Protein AF-A0A2E1WYU4-F1 (afdb_monomer_lite)

Sequence (184 aa):
FLSTNSFLSIVAFLFWRLHIIFDICDGEVARFNQKFSINGAYWDYMIHAVLYPLYFINICISQYFLYGDVIFLFLGIFGGLMLSLQQAVKNNYFRAMLFNDQSIKTYNEKTKVEGRSNIKHKVFLYVTEVIGFEGFILIFVVLNFFKNKDLMILLLSIYIFLFFIFVVAKFVLLSVKGYYPRKN

pLDDT: mean 87.66, std 10.56, range [38.94, 98.19]

Structure (mmCIF, N/CA/C/O backbone):
data_AF-A0A2E1WYU4-F1
#
_entry.id   AF-A0A2E1WYU4-F1
#
loop_
_atom_site.group_PDB
_atom_site.id
_atom_site.type_symbol
_atom_site.label_atom_id
_atom_site.label_alt_id
_atom_site.label_comp_id
_atom_site.label_asym_id
_atom_site.label_entity_id
_atom_site.label_seq_id
_atom_site.pdbx_PDB_ins_code
_atom_site.Cartn_x
_atom_site.Cartn_y
_atom_site.Cartn_z
_atom_site.occupancy
_atom_site.B_iso_or_equiv
_atom_site.auth_seq_id
_atom_site.auth_comp_id
_atom_site.auth_asym_id
_atom_site.auth_atom_id
_atom_site.pdbx_PDB_model_num
ATOM 1 N N . PHE A 1 1 ? 1.033 2.409 13.535 1.00 72.69 1 PHE A N 1
ATOM 2 C CA . PHE A 1 1 ? -0.440 2.284 13.511 1.00 72.69 1 PHE A CA 1
ATOM 3 C C . PHE A 1 1 ? -1.002 1.237 14.471 1.00 72.69 1 PHE A C 1
ATOM 5 O O . PHE A 1 1 ? -2.201 1.035 14.461 1.00 72.69 1 PHE A O 1
ATOM 12 N N . LEU A 1 2 ? -0.194 0.602 15.333 1.00 71.31 2 LEU A N 1
ATOM 13 C CA . LEU A 1 2 ? -0.698 -0.444 16.235 1.00 71.31 2 LEU A CA 1
ATOM 14 C C . LEU A 1 2 ? -1.523 0.103 17.419 1.00 71.31 2 LEU A C 1
ATOM 16 O O . LEU A 1 2 ? -2.284 -0.630 18.038 1.00 71.31 2 LEU A O 1
ATOM 20 N N . SER A 1 3 ? -1.381 1.396 17.727 1.00 77.62 3 SER A N 1
ATOM 21 C CA . SER A 1 3 ? -2.086 2.045 18.833 1.00 77.62 3 SER A CA 1
ATOM 22 C C . SER A 1 3 ? -3.572 2.245 18.536 1.00 77.62 3 SER A C 1
ATOM 24 O O . SER A 1 3 ? -3.932 2.754 17.479 1.00 77.62 3 SER A O 1
ATOM 26 N N . THR A 1 4 ? -4.416 1.922 19.514 1.00 79.94 4 THR A N 1
ATOM 27 C CA . THR A 1 4 ? -5.871 2.137 19.487 1.00 79.94 4 THR A CA 1
ATOM 28 C C . THR A 1 4 ? -6.277 3.587 19.779 1.00 79.94 4 THR A C 1
ATOM 30 O O . THR A 1 4 ? -7.445 3.952 19.650 1.00 79.94 4 THR A O 1
ATOM 33 N N . ASN A 1 5 ? -5.328 4.446 20.170 1.00 87.19 5 ASN A N 1
ATOM 34 C CA . ASN A 1 5 ? -5.587 5.857 20.440 1.00 87.19 5 ASN A CA 1
ATOM 35 C C . ASN A 1 5 ? -5.614 6.674 19.132 1.00 87.19 5 ASN A C 1
ATOM 37 O O . ASN A 1 5 ? -4.635 6.708 18.377 1.00 87.19 5 ASN A O 1
ATOM 41 N N . SER A 1 6 ? -6.718 7.386 18.892 1.00 87.75 6 SER A N 1
ATOM 42 C CA . SER A 1 6 ? -6.928 8.202 17.689 1.00 87.75 6 SER A CA 1
ATOM 43 C C . SER A 1 6 ? -5.878 9.317 17.529 1.00 87.75 6 SER A C 1
ATOM 45 O O . SER A 1 6 ? -5.405 9.551 16.420 1.00 87.75 6 SER A O 1
ATOM 47 N N . PHE A 1 7 ? -5.404 9.939 18.615 1.00 90.12 7 PHE A N 1
ATOM 48 C CA . PHE A 1 7 ? -4.340 10.955 18.545 1.00 90.12 7 PHE A CA 1
ATOM 49 C C . PHE A 1 7 ? -2.986 10.354 18.157 1.00 90.12 7 PHE A C 1
ATOM 51 O O . PHE A 1 7 ? -2.261 10.915 17.336 1.00 90.12 7 PHE A O 1
ATOM 58 N N . LEU A 1 8 ? -2.666 9.167 18.678 1.00 91.25 8 LEU A N 1
ATOM 59 C CA . LEU A 1 8 ? -1.457 8.444 18.275 1.00 91.25 8 LEU A CA 1
ATOM 60 C C . LEU A 1 8 ? -1.528 7.972 16.816 1.00 91.25 8 LEU A C 1
ATOM 62 O O . LEU A 1 8 ? -0.489 7.780 16.189 1.00 91.25 8 LEU A O 1
ATOM 66 N N . SER A 1 9 ? -2.730 7.840 16.249 1.00 88.44 9 SER A N 1
ATOM 67 C CA . SER A 1 9 ? -2.907 7.556 14.820 1.00 88.44 9 SER A CA 1
ATOM 68 C C . SER A 1 9 ? -2.501 8.741 13.940 1.00 88.44 9 SER A C 1
ATOM 70 O O . SER A 1 9 ? -1.897 8.519 12.892 1.00 88.44 9 SER A O 1
ATOM 72 N N . ILE A 1 10 ? -2.734 9.985 14.383 1.00 91.81 10 ILE A N 1
ATOM 73 C CA . ILE A 1 10 ? -2.217 11.186 13.701 1.00 91.81 10 ILE A CA 1
ATOM 74 C C . ILE A 1 10 ? -0.689 11.189 13.734 1.00 91.81 10 ILE A C 1
ATOM 76 O O . ILE A 1 10 ? -0.050 11.361 12.701 1.00 91.81 10 ILE A O 1
ATOM 80 N N . VAL A 1 11 ? -0.089 10.958 14.904 1.00 93.31 11 VAL A N 1
ATOM 81 C CA . VAL A 1 11 ? 1.376 10.918 15.037 1.00 93.31 11 VAL A CA 1
ATOM 82 C C . VAL A 1 11 ? 1.973 9.818 14.151 1.00 93.31 11 VAL A C 1
ATOM 84 O O . VAL A 1 11 ? 2.945 10.056 13.437 1.00 93.31 11 VAL A O 1
ATOM 87 N N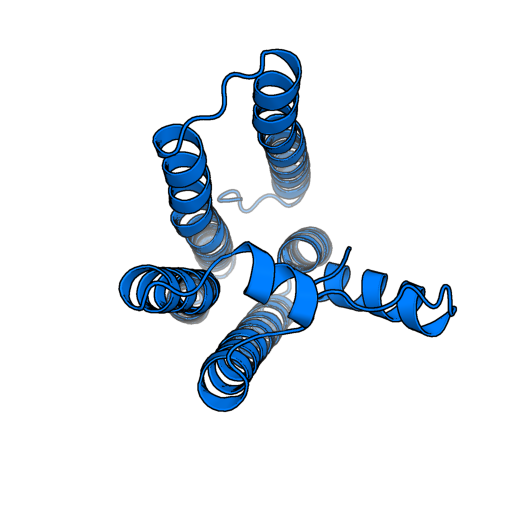 . ALA A 1 12 ? 1.354 8.633 14.123 1.00 92.31 12 ALA A N 1
ATOM 88 C CA . ALA A 1 12 ? 1.762 7.546 13.237 1.00 92.31 12 ALA A CA 1
ATOM 89 C C . ALA A 1 12 ? 1.664 7.931 11.751 1.00 92.31 12 ALA A C 1
ATOM 91 O O . ALA A 1 12 ? 2.554 7.583 10.978 1.00 92.31 12 ALA A O 1
ATOM 92 N N . PHE A 1 13 ? 0.622 8.667 11.358 1.00 92.94 13 PHE A N 1
ATOM 93 C CA . PHE A 1 13 ? 0.476 9.186 10.000 1.00 92.94 13 PHE A CA 1
ATOM 94 C C . PHE A 1 13 ? 1.559 10.200 9.637 1.00 92.94 13 PHE A C 1
ATOM 96 O O . PHE A 1 13 ? 2.137 10.103 8.558 1.00 92.94 13 PHE A O 1
ATOM 103 N N . LEU A 1 14 ? 1.888 11.128 10.538 1.00 93.62 14 LEU A N 1
ATOM 104 C CA . LEU A 1 14 ? 2.958 12.101 10.315 1.00 93.62 14 LEU A CA 1
ATOM 105 C C . LEU A 1 14 ? 4.317 11.415 10.140 1.00 93.62 14 LEU A C 1
ATOM 107 O O . LEU A 1 14 ? 5.041 11.737 9.201 1.00 93.62 14 LEU A O 1
ATOM 111 N N . PHE A 1 15 ? 4.638 10.423 10.976 1.00 94.12 15 PHE A N 1
ATOM 112 C CA . PHE A 1 15 ? 5.861 9.633 10.803 1.00 94.12 15 PHE A CA 1
ATOM 113 C C . PHE A 1 15 ? 5.859 8.821 9.512 1.00 94.12 15 PHE A C 1
ATOM 115 O O . PHE A 1 15 ? 6.887 8.730 8.847 1.00 94.12 15 PHE A O 1
ATOM 122 N N . TRP A 1 16 ? 4.713 8.263 9.128 1.00 92.25 16 TRP A N 1
ATOM 123 C CA . TRP A 1 16 ? 4.581 7.565 7.855 1.00 92.25 16 TRP A CA 1
ATOM 124 C C . TRP A 1 16 ? 4.811 8.505 6.660 1.00 92.25 16 TRP A C 1
ATOM 126 O O . TRP A 1 16 ? 5.542 8.153 5.739 1.00 92.25 16 TRP A O 1
ATOM 136 N N . ARG A 1 17 ? 4.281 9.736 6.700 1.00 93.06 17 ARG A N 1
ATOM 137 C CA . ARG A 1 17 ? 4.566 10.766 5.685 1.00 93.06 17 ARG A CA 1
ATOM 138 C C . ARG A 1 17 ? 6.036 11.167 5.665 1.00 93.06 17 ARG A C 1
ATOM 140 O O . ARG A 1 17 ? 6.604 11.309 4.588 1.00 93.06 17 ARG A O 1
ATOM 147 N N . LEU A 1 18 ? 6.651 11.328 6.834 1.00 93.81 18 LEU A N 1
ATOM 148 C CA . LEU A 1 18 ? 8.068 11.659 6.940 1.00 93.81 18 LEU A CA 1
ATOM 149 C C . LEU A 1 18 ? 8.953 10.547 6.359 1.00 93.81 18 LEU A C 1
ATOM 151 O O . LEU A 1 18 ? 9.913 10.842 5.655 1.00 93.81 18 LEU A O 1
ATOM 155 N N . HIS A 1 19 ? 8.596 9.282 6.593 1.00 91.62 19 HIS A N 1
ATOM 156 C CA . HIS A 1 19 ? 9.275 8.142 5.984 1.00 91.62 19 HIS A CA 1
ATOM 157 C C . HIS A 1 19 ? 9.277 8.235 4.452 1.00 91.62 19 HIS A C 1
ATOM 159 O O . HIS A 1 19 ? 10.342 8.084 3.868 1.00 91.62 19 HIS A O 1
ATOM 165 N N . ILE A 1 20 ? 8.142 8.548 3.815 1.00 90.00 20 ILE A N 1
ATOM 166 C CA . ILE A 1 20 ? 8.065 8.698 2.347 1.00 90.00 20 ILE A CA 1
ATOM 167 C C . ILE A 1 20 ? 8.969 9.828 1.849 1.00 90.00 20 ILE A C 1
ATOM 169 O O . ILE A 1 20 ? 9.592 9.712 0.800 1.00 90.00 20 ILE A O 1
ATOM 173 N N . ILE A 1 21 ? 9.053 10.934 2.592 1.00 91.19 21 ILE A N 1
ATOM 174 C CA . ILE A 1 21 ? 9.938 12.044 2.219 1.00 91.19 21 ILE A CA 1
ATOM 175 C C . ILE A 1 21 ? 11.397 11.574 2.225 1.00 91.19 21 ILE A C 1
ATOM 177 O O . ILE A 1 21 ? 12.117 11.835 1.266 1.00 91.19 21 ILE A O 1
ATOM 181 N N . PHE A 1 22 ? 11.823 10.859 3.269 1.00 91.62 22 PHE A N 1
ATOM 182 C CA . PHE A 1 22 ? 13.187 10.332 3.346 1.00 91.62 22 PHE A CA 1
ATOM 183 C C . PHE A 1 22 ? 13.482 9.255 2.306 1.00 91.62 22 PHE A C 1
ATOM 185 O O . PHE A 1 22 ? 14.595 9.214 1.791 1.00 91.62 22 PHE A O 1
ATOM 192 N N . ASP A 1 23 ? 12.491 8.433 1.985 1.00 88.62 23 ASP A N 1
ATOM 193 C CA . ASP A 1 23 ? 12.561 7.420 0.939 1.00 88.62 23 ASP A CA 1
ATOM 194 C C . ASP A 1 23 ? 12.853 8.065 -0.424 1.00 88.62 23 ASP A C 1
ATOM 196 O O . ASP A 1 23 ? 13.833 7.738 -1.070 1.00 88.62 23 ASP A O 1
ATOM 200 N N . ILE A 1 24 ? 12.144 9.135 -0.793 1.00 88.19 24 ILE A N 1
ATOM 201 C CA . ILE A 1 24 ? 12.413 9.861 -2.048 1.00 88.19 24 ILE A CA 1
ATOM 202 C C . ILE A 1 24 ? 13.815 10.504 -2.069 1.00 88.19 24 ILE A C 1
ATOM 204 O O . ILE A 1 24 ? 14.423 10.651 -3.138 1.00 88.19 24 ILE A O 1
ATOM 208 N N . CYS A 1 25 ? 14.340 10.913 -0.910 1.00 88.75 25 CYS A N 1
ATOM 209 C CA . CYS A 1 25 ? 15.649 11.556 -0.826 1.00 88.75 25 CYS A CA 1
ATOM 210 C C . CYS A 1 25 ? 16.805 10.625 -1.217 1.00 88.75 25 CYS A C 1
ATOM 212 O O . CYS A 1 25 ? 17.808 11.126 -1.733 1.00 88.75 25 CYS A O 1
ATOM 214 N N . ASP A 1 26 ? 16.702 9.308 -1.013 1.00 84.81 26 ASP A N 1
ATOM 215 C CA . ASP A 1 26 ? 17.801 8.387 -1.326 1.00 84.81 26 ASP A CA 1
ATOM 216 C C . ASP A 1 26 ? 18.118 8.357 -2.837 1.00 84.81 26 ASP A C 1
ATOM 218 O O . ASP A 1 26 ? 19.285 8.414 -3.246 1.00 84.81 26 ASP A O 1
ATOM 222 N N . GLY A 1 27 ? 17.080 8.418 -3.671 1.00 84.44 27 GLY A N 1
ATOM 223 C CA . GLY A 1 27 ? 17.164 8.428 -5.119 1.00 84.44 27 GLY A CA 1
ATOM 224 C C . GLY A 1 27 ? 17.716 9.744 -5.653 1.00 84.44 27 GLY A C 1
ATOM 225 O O . GLY A 1 27 ? 18.481 9.734 -6.622 1.00 84.44 27 GLY A O 1
ATOM 226 N N . GLU A 1 28 ? 17.386 10.873 -5.019 1.00 86.31 28 GLU A N 1
ATOM 227 C CA . GLU A 1 28 ? 17.974 12.175 -5.361 1.00 86.31 28 GLU A CA 1
ATOM 228 C C . GLU A 1 28 ? 19.453 12.246 -4.986 1.00 86.31 28 GLU A C 1
ATOM 230 O O . GLU A 1 28 ? 20.279 12.684 -5.789 1.00 86.31 28 GLU A O 1
ATOM 235 N N . VAL A 1 29 ? 19.823 11.747 -3.805 1.00 88.25 29 VAL A N 1
ATOM 236 C CA . VAL A 1 29 ? 21.227 11.685 -3.376 1.00 88.25 29 VAL A CA 1
ATOM 237 C C . VAL A 1 29 ? 22.033 10.762 -4.297 1.00 88.25 29 VAL A C 1
ATOM 239 O O . VAL A 1 29 ? 23.169 11.092 -4.657 1.00 88.25 29 VAL A O 1
ATOM 242 N N . ALA A 1 30 ? 21.461 9.640 -4.742 1.00 87.06 30 ALA A N 1
ATOM 243 C CA . ALA A 1 30 ? 22.091 8.750 -5.716 1.00 87.06 30 ALA A CA 1
ATOM 244 C C . ALA A 1 30 ? 22.274 9.420 -7.091 1.00 87.06 30 ALA A C 1
ATOM 246 O O . ALA A 1 30 ? 23.349 9.293 -7.686 1.00 87.06 30 ALA A O 1
ATOM 247 N N . ARG A 1 31 ? 21.268 10.174 -7.570 1.00 86.12 31 ARG A N 1
ATOM 248 C CA . ARG A 1 31 ? 21.338 10.963 -8.815 1.00 86.12 31 ARG A CA 1
ATOM 249 C C . ARG A 1 31 ? 22.406 12.043 -8.748 1.00 86.12 31 ARG A C 1
ATOM 251 O O . ARG A 1 31 ? 23.222 12.152 -9.663 1.00 86.12 31 ARG A O 1
ATOM 258 N N . PHE A 1 32 ? 22.418 12.809 -7.662 1.00 90.56 32 PHE A N 1
ATOM 259 C CA . PHE A 1 32 ? 23.380 13.884 -7.449 1.00 90.56 32 PHE A CA 1
ATOM 260 C C . PHE A 1 32 ? 24.818 13.355 -7.457 1.00 90.56 32 PHE A C 1
ATOM 262 O O . PHE A 1 32 ? 25.685 13.914 -8.122 1.00 90.56 32 PHE A O 1
ATOM 269 N N . ASN A 1 33 ? 25.054 12.222 -6.791 1.00 90.81 33 ASN A N 1
ATOM 270 C CA . ASN A 1 33 ? 26.374 11.600 -6.722 1.00 90.81 33 ASN A CA 1
ATOM 271 C C . ASN A 1 33 ? 26.717 10.705 -7.926 1.00 90.81 33 ASN A C 1
ATOM 273 O O . ASN A 1 33 ? 27.804 10.130 -7.940 1.00 90.81 33 ASN A O 1
ATOM 277 N N . GLN A 1 34 ? 25.813 10.536 -8.902 1.00 86.38 34 GLN A N 1
ATOM 278 C CA . GLN A 1 34 ? 25.958 9.598 -10.031 1.00 86.38 34 GLN A CA 1
ATOM 279 C C . GLN A 1 34 ? 26.261 8.147 -9.594 1.00 86.38 34 GLN A C 1
ATOM 281 O O . GLN A 1 34 ? 26.884 7.373 -10.321 1.00 86.38 34 GLN A O 1
ATOM 286 N N . LYS A 1 35 ? 25.816 7.754 -8.395 1.00 84.81 35 LYS A N 1
ATOM 287 C CA . LYS A 1 35 ? 26.056 6.428 -7.800 1.00 84.81 35 LYS A CA 1
ATOM 288 C C . LYS A 1 35 ? 24.820 5.546 -7.938 1.00 84.81 35 LYS A C 1
ATOM 290 O O . LYS A 1 35 ? 24.187 5.173 -6.953 1.00 84.81 35 LYS A O 1
ATOM 295 N N . PHE A 1 36 ? 24.468 5.206 -9.173 1.00 81.75 36 PHE A N 1
ATOM 296 C CA . PHE A 1 36 ? 23.379 4.268 -9.435 1.00 81.75 36 PHE A CA 1
ATOM 297 C C . PHE A 1 36 ? 23.859 2.833 -9.232 1.00 81.75 36 PHE A C 1
ATOM 299 O O . PHE A 1 36 ? 24.878 2.428 -9.788 1.00 81.75 36 PHE A O 1
ATOM 306 N N . SER A 1 37 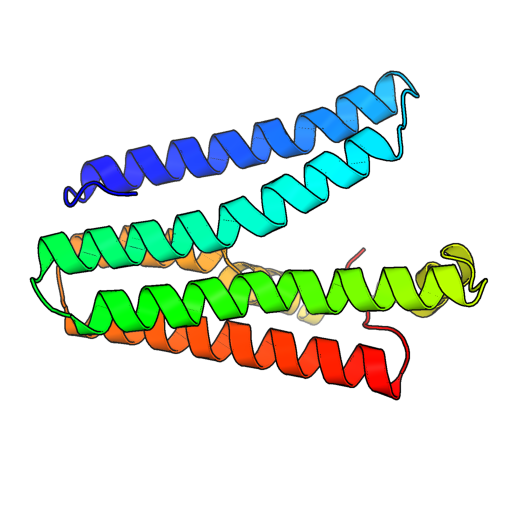? 23.115 2.045 -8.458 1.00 84.62 37 SER A N 1
ATOM 307 C CA . SER A 1 37 ? 23.401 0.621 -8.289 1.00 84.62 37 SER A CA 1
ATOM 308 C C . SER A 1 37 ? 22.140 -0.214 -8.482 1.00 84.62 37 SER A C 1
ATOM 310 O O . SER A 1 37 ? 21.064 0.136 -7.997 1.00 84.62 37 SER A O 1
ATOM 312 N N . ILE A 1 38 ? 22.287 -1.343 -9.181 1.00 82.19 38 ILE A N 1
ATOM 313 C CA . ILE A 1 38 ? 21.210 -2.331 -9.351 1.00 82.19 38 ILE A CA 1
ATOM 314 C C . ILE A 1 38 ? 20.767 -2.851 -7.980 1.00 82.19 38 ILE A C 1
ATOM 316 O O . ILE A 1 38 ? 19.574 -2.973 -7.724 1.00 82.19 38 ILE A O 1
ATOM 320 N N . ASN A 1 39 ? 21.728 -3.085 -7.079 1.00 87.31 39 ASN A N 1
ATOM 321 C CA . ASN A 1 39 ? 21.448 -3.537 -5.720 1.00 87.31 39 ASN A CA 1
ATOM 322 C C . ASN A 1 39 ? 20.627 -2.506 -4.939 1.00 87.31 39 ASN A C 1
ATOM 324 O O . ASN A 1 39 ? 19.656 -2.892 -4.303 1.00 87.31 39 ASN A O 1
ATOM 328 N N . GLY A 1 40 ? 20.961 -1.214 -5.019 1.00 85.25 40 GLY A N 1
ATOM 329 C CA . GLY A 1 40 ? 20.184 -0.158 -4.364 1.00 85.25 40 GLY A CA 1
ATOM 330 C C . GLY 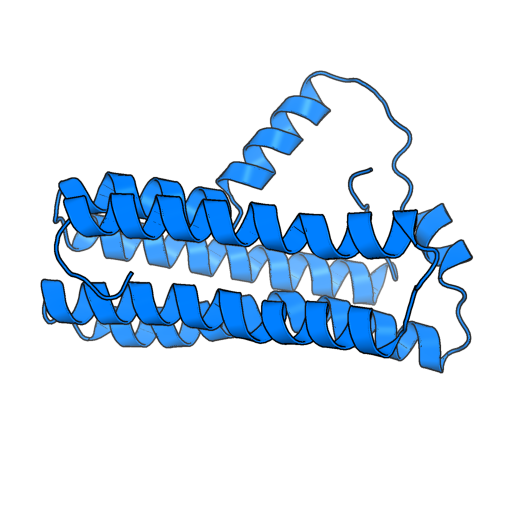A 1 40 ? 18.731 -0.139 -4.837 1.00 85.25 40 GLY A C 1
ATOM 331 O O . GLY A 1 40 ? 17.822 -0.216 -4.020 1.00 85.25 40 GLY A O 1
ATOM 332 N N . ALA A 1 41 ? 18.511 -0.166 -6.157 1.00 83.88 41 ALA A N 1
ATOM 333 C CA . ALA A 1 41 ? 17.162 -0.227 -6.721 1.00 83.88 41 ALA A CA 1
ATOM 334 C C . ALA A 1 41 ? 16.410 -1.514 -6.329 1.00 83.88 41 ALA A C 1
ATOM 336 O O . ALA A 1 41 ? 15.201 -1.494 -6.120 1.00 83.88 41 ALA A O 1
ATOM 337 N N . TYR A 1 42 ? 17.105 -2.649 -6.224 1.00 87.38 42 TYR A N 1
ATOM 338 C CA . TYR A 1 42 ? 16.503 -3.898 -5.757 1.00 87.38 42 TYR A CA 1
ATOM 339 C C . TYR A 1 42 ? 16.051 -3.810 -4.292 1.00 87.38 42 TYR A C 1
ATOM 341 O O . TYR A 1 42 ? 14.934 -4.224 -3.978 1.00 87.38 42 TYR A O 1
ATOM 349 N N . TRP A 1 43 ? 16.896 -3.261 -3.414 1.00 89.06 43 TRP A N 1
ATOM 350 C CA . TRP A 1 43 ? 16.575 -3.077 -1.998 1.00 89.06 43 TRP A CA 1
ATOM 351 C C . TRP A 1 43 ? 15.367 -2.162 -1.802 1.00 89.06 43 TRP A C 1
ATOM 353 O O . TRP A 1 43 ? 14.469 -2.531 -1.048 1.00 89.06 43 TRP A O 1
ATOM 363 N N . ASP A 1 44 ? 15.299 -1.058 -2.542 1.00 87.06 44 ASP A N 1
ATOM 364 C CA . ASP A 1 44 ? 14.151 -0.146 -2.578 1.00 87.06 44 ASP A CA 1
ATOM 365 C C . ASP A 1 44 ? 12.837 -0.891 -2.904 1.00 87.06 44 ASP A C 1
ATOM 367 O O . ASP A 1 44 ? 11.899 -0.964 -2.100 1.00 87.06 44 ASP A O 1
ATOM 371 N N . TYR A 1 45 ? 12.807 -1.613 -4.033 1.00 86.56 45 TYR A N 1
ATOM 372 C CA . TYR A 1 45 ? 11.633 -2.401 -4.418 1.00 86.56 45 TYR A CA 1
ATOM 373 C C . TYR A 1 45 ? 11.258 -3.486 -3.405 1.00 86.56 45 TYR A C 1
ATOM 375 O O . TYR A 1 45 ? 10.065 -3.762 -3.226 1.00 86.56 45 TYR A O 1
ATOM 383 N N . MET A 1 46 ? 12.247 -4.134 -2.788 1.00 89.94 46 MET A N 1
ATOM 384 C CA . MET A 1 46 ? 12.020 -5.192 -1.808 1.00 89.94 46 MET A CA 1
ATOM 385 C C . MET A 1 46 ? 11.427 -4.628 -0.514 1.00 89.94 46 MET A C 1
ATOM 387 O O . MET A 1 46 ? 10.453 -5.184 -0.002 1.00 89.94 46 MET A O 1
ATOM 391 N N . ILE A 1 47 ? 11.968 -3.513 -0.017 1.00 91.19 47 ILE A N 1
ATOM 392 C CA . ILE A 1 47 ? 11.463 -2.837 1.180 1.00 91.19 47 ILE A CA 1
ATOM 393 C C . ILE A 1 47 ? 10.007 -2.433 0.952 1.00 91.19 47 ILE A C 1
ATOM 395 O O . ILE A 1 47 ? 9.150 -2.808 1.751 1.00 91.19 47 ILE A O 1
ATOM 399 N N . HIS A 1 48 ? 9.678 -1.799 -0.175 1.00 90.00 48 HIS A N 1
ATOM 400 C CA . HIS A 1 48 ? 8.294 -1.434 -0.493 1.00 90.00 48 HIS A CA 1
ATOM 401 C C . HIS A 1 48 ? 7.341 -2.628 -0.614 1.00 90.00 48 HIS A C 1
ATOM 403 O O . HIS A 1 48 ? 6.187 -2.545 -0.185 1.00 90.00 48 HIS A O 1
ATOM 409 N N . ALA A 1 49 ? 7.810 -3.749 -1.173 1.00 90.69 49 ALA A N 1
ATOM 410 C CA . ALA A 1 49 ? 7.007 -4.964 -1.308 1.00 90.69 49 ALA A CA 1
ATOM 411 C C . ALA A 1 49 ? 6.613 -5.574 0.048 1.00 90.69 49 ALA A C 1
ATOM 413 O O . ALA A 1 49 ? 5.589 -6.252 0.134 1.00 90.69 49 ALA A O 1
ATOM 414 N N . VAL A 1 50 ? 7.405 -5.329 1.094 1.00 92.69 50 VAL A N 1
ATOM 415 C CA . VAL A 1 50 ? 7.156 -5.806 2.462 1.00 92.69 50 VAL A CA 1
ATOM 416 C C . VAL A 1 50 ? 6.410 -4.756 3.288 1.00 92.69 50 VAL A C 1
ATOM 418 O O . VAL A 1 50 ? 5.469 -5.070 4.017 1.00 92.69 50 VAL A O 1
ATOM 421 N N . LEU A 1 51 ? 6.803 -3.495 3.149 1.00 93.12 51 LEU A N 1
ATOM 422 C CA . LEU A 1 51 ? 6.370 -2.395 3.996 1.00 93.12 51 LEU A CA 1
ATOM 423 C C . LEU A 1 51 ? 4.872 -2.087 3.843 1.00 93.12 51 LEU A C 1
ATOM 425 O O . LEU A 1 51 ? 4.177 -1.992 4.855 1.00 93.12 51 LEU A O 1
ATOM 429 N N . TYR A 1 52 ? 4.333 -2.001 2.619 1.00 92.81 52 TYR A N 1
ATOM 430 C CA . TYR A 1 52 ? 2.902 -1.704 2.433 1.00 92.81 52 TYR A CA 1
ATOM 431 C C . TYR A 1 52 ? 1.965 -2.797 2.980 1.00 92.81 52 TYR A C 1
ATOM 433 O O . TYR A 1 52 ? 1.056 -2.449 3.743 1.00 92.81 52 TYR A O 1
ATOM 441 N N . PRO A 1 53 ? 2.172 -4.100 2.684 1.00 95.44 53 PRO A N 1
ATOM 442 C CA . PRO A 1 53 ? 1.393 -5.165 3.313 1.00 95.44 53 PRO A CA 1
ATOM 443 C C . PRO A 1 53 ? 1.471 -5.133 4.839 1.00 95.44 53 PRO A C 1
ATOM 445 O O . PRO A 1 53 ? 0.441 -5.242 5.504 1.00 95.44 53 PRO A O 1
ATOM 448 N N . LEU A 1 54 ? 2.665 -4.923 5.407 1.00 94.88 54 LEU A N 1
ATOM 449 C CA . LEU A 1 54 ? 2.830 -4.846 6.858 1.00 94.88 54 LEU A CA 1
ATOM 450 C C . LEU A 1 54 ? 2.078 -3.661 7.462 1.00 94.88 54 LEU A C 1
ATOM 452 O O . LEU A 1 54 ? 1.456 -3.820 8.512 1.00 94.88 54 LEU A O 1
ATOM 456 N N . TYR A 1 55 ? 2.086 -2.488 6.827 1.00 94.38 55 TYR A N 1
ATOM 457 C CA . TYR A 1 55 ? 1.286 -1.356 7.297 1.00 94.38 55 TYR A CA 1
ATOM 458 C C . TYR A 1 55 ? -0.208 -1.693 7.323 1.00 94.38 55 TYR A C 1
ATOM 460 O O . TYR A 1 55 ? -0.867 -1.437 8.332 1.00 94.38 55 TYR A O 1
ATOM 468 N N . PHE A 1 56 ? -0.726 -2.315 6.261 1.00 96.06 56 PHE A N 1
ATOM 469 C CA . PHE A 1 56 ? -2.135 -2.700 6.173 1.00 96.06 56 PHE A CA 1
ATOM 470 C C . PHE A 1 56 ? -2.521 -3.752 7.225 1.00 96.06 56 PHE A C 1
ATOM 472 O O . PHE A 1 56 ? -3.519 -3.591 7.931 1.00 96.06 56 PHE A O 1
ATOM 479 N N . ILE A 1 57 ? -1.703 -4.797 7.381 1.00 96.69 57 ILE A N 1
ATOM 480 C CA . ILE A 1 57 ? -1.906 -5.851 8.384 1.00 96.69 57 ILE A CA 1
ATOM 481 C C . ILE A 1 57 ? -1.892 -5.250 9.793 1.00 96.69 57 ILE A C 1
ATOM 483 O O . ILE A 1 57 ? -2.784 -5.534 10.587 1.00 96.69 57 ILE A O 1
ATOM 487 N N . ASN A 1 58 ? -0.935 -4.369 10.100 1.00 95.56 58 ASN A N 1
ATOM 488 C CA . ASN A 1 58 ? -0.851 -3.724 11.412 1.00 95.56 58 ASN A CA 1
ATOM 489 C C . ASN A 1 58 ? -2.056 -2.823 11.714 1.00 95.56 58 ASN A C 1
ATOM 491 O O . ASN A 1 58 ? -2.495 -2.766 12.863 1.00 95.56 58 ASN A O 1
ATOM 495 N N . ILE A 1 59 ? -2.604 -2.133 10.707 1.00 95.94 59 ILE A N 1
ATOM 496 C CA . ILE A 1 59 ? -3.857 -1.379 10.851 1.00 95.94 59 ILE A CA 1
ATOM 497 C C . ILE A 1 59 ? -4.994 -2.329 11.242 1.00 95.94 59 ILE A C 1
ATOM 499 O O . ILE A 1 59 ? -5.698 -2.075 12.216 1.00 95.94 59 ILE A O 1
ATOM 503 N N . CYS A 1 60 ? -5.130 -3.454 10.544 1.00 97.19 60 CYS A N 1
ATOM 504 C CA . CYS A 1 60 ? -6.168 -4.442 10.826 1.00 97.19 60 CYS A CA 1
ATOM 505 C C . CYS A 1 60 ? -6.014 -5.085 12.215 1.00 97.19 60 CYS A C 1
ATOM 507 O O . CYS A 1 60 ? -6.992 -5.200 12.949 1.00 97.19 60 CYS A O 1
ATOM 509 N N . ILE A 1 61 ? -4.786 -5.424 12.623 1.00 96.88 61 ILE A N 1
ATOM 510 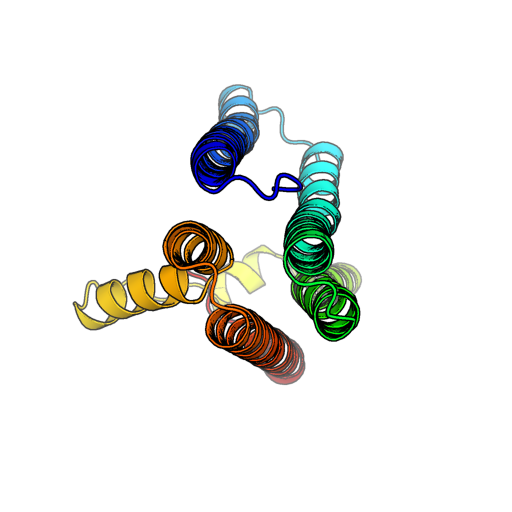C CA . ILE A 1 61 ? -4.483 -5.912 13.979 1.00 96.88 61 ILE A CA 1
ATOM 511 C C . ILE A 1 61 ? -4.875 -4.867 15.034 1.00 96.88 61 ILE A C 1
ATOM 513 O O . ILE A 1 61 ? -5.464 -5.211 16.057 1.00 96.88 61 ILE A O 1
ATOM 517 N N . SER A 1 62 ? -4.604 -3.583 14.786 1.00 95.25 62 SER A N 1
ATOM 518 C CA . SER A 1 62 ? -5.016 -2.509 15.696 1.00 95.25 62 SER A CA 1
ATOM 519 C C . SER A 1 62 ? -6.539 -2.429 15.844 1.00 95.25 62 SER A C 1
ATOM 521 O O . SER A 1 62 ? -7.042 -2.307 16.960 1.00 95.25 62 SER A O 1
ATOM 523 N N . GLN A 1 63 ? -7.285 -2.561 14.741 1.00 96.06 63 GLN A N 1
ATOM 524 C CA . GLN A 1 63 ? -8.751 -2.570 14.783 1.00 96.06 63 GLN A CA 1
ATOM 525 C C . GLN A 1 63 ? -9.308 -3.821 15.476 1.00 96.06 63 GLN A C 1
ATOM 527 O O . GLN A 1 63 ? -10.285 -3.720 16.216 1.00 96.06 63 GLN A O 1
ATOM 532 N N . TYR A 1 64 ? -8.652 -4.977 15.324 1.00 97.00 64 TYR A N 1
ATOM 533 C CA . TYR A 1 64 ? -8.971 -6.172 16.106 1.00 97.00 64 TYR A CA 1
ATOM 534 C C . TYR A 1 64 ? -8.813 -5.919 17.611 1.00 97.00 64 TYR A C 1
ATOM 536 O O . TYR A 1 64 ? -9.728 -6.218 18.370 1.00 97.00 64 TYR A O 1
ATOM 544 N N . PHE A 1 65 ? -7.714 -5.300 18.054 1.00 95.19 65 PHE A N 1
ATOM 545 C CA . PHE A 1 65 ? -7.542 -4.963 19.472 1.00 95.19 65 PHE A CA 1
ATOM 546 C C . PHE A 1 65 ? -8.541 -3.916 19.981 1.00 95.19 65 PHE A C 1
ATOM 548 O O . PHE A 1 65 ? -8.846 -3.904 21.170 1.00 95.19 65 PHE A O 1
ATOM 555 N N . LEU A 1 66 ? -9.050 -3.043 19.106 1.00 94.50 66 LEU A N 1
ATOM 556 C CA . LEU A 1 66 ? -10.036 -2.029 19.476 1.00 94.50 66 LEU A CA 1
ATOM 557 C C . LEU A 1 66 ? -11.458 -2.600 19.612 1.00 94.50 66 LEU A C 1
ATOM 559 O O . LEU A 1 66 ? -12.159 -2.243 20.554 1.00 94.50 66 LEU A O 1
ATOM 563 N N . TYR A 1 67 ? -11.890 -3.454 18.680 1.00 96.00 67 TYR A N 1
ATOM 564 C CA . TYR A 1 67 ? -13.280 -3.935 18.609 1.00 96.00 67 TYR A CA 1
ATOM 565 C C . TYR A 1 67 ? -13.472 -5.403 19.011 1.00 96.00 67 TYR A C 1
ATOM 567 O O . TYR A 1 67 ? -14.609 -5.828 19.198 1.00 96.00 67 TYR A O 1
ATOM 575 N N . GLY A 1 68 ? -12.398 -6.191 19.104 1.00 96.38 68 GLY A N 1
ATOM 576 C CA . GLY A 1 68 ? -12.438 -7.625 19.415 1.00 96.38 68 GLY A CA 1
ATOM 577 C C . GLY A 1 68 ? -12.984 -8.519 18.294 1.00 96.38 68 GLY A C 1
ATOM 578 O O . GLY A 1 68 ? -13.246 -9.695 18.528 1.00 96.38 68 GLY A O 1
ATOM 579 N N . ASP A 1 69 ? -13.182 -7.984 17.086 1.00 97.19 69 ASP A N 1
ATOM 580 C CA . ASP A 1 69 ? -13.837 -8.693 15.982 1.00 97.19 69 ASP A CA 1
ATOM 581 C C . ASP A 1 69 ? -12.816 -9.368 15.050 1.00 97.19 69 ASP A C 1
ATOM 583 O O . ASP A 1 69 ? -11.985 -8.707 14.419 1.00 97.19 69 ASP A O 1
ATOM 587 N N . VAL A 1 70 ? -12.882 -10.697 14.939 1.00 97.88 70 VAL A N 1
ATOM 588 C CA . VAL A 1 70 ? -11.935 -11.514 14.157 1.00 97.88 70 VAL A CA 1
ATOM 589 C C . VAL A 1 70 ? -11.970 -11.171 12.664 1.00 97.88 70 VAL A C 1
ATOM 591 O O . VAL A 1 70 ? -10.983 -11.400 11.961 1.00 97.88 70 VAL A O 1
ATOM 594 N N . ILE A 1 71 ? -13.053 -10.559 12.168 1.00 98.06 71 ILE A N 1
ATOM 595 C CA . ILE A 1 71 ? -13.156 -10.148 10.763 1.00 98.06 71 ILE A CA 1
ATOM 596 C C . ILE A 1 71 ? -11.990 -9.248 10.333 1.00 98.06 71 ILE A C 1
ATOM 598 O O . ILE A 1 71 ? -11.497 -9.376 9.213 1.00 98.06 71 ILE A O 1
ATOM 602 N N . PHE A 1 72 ? -11.475 -8.407 11.238 1.00 98.06 72 PHE A N 1
ATOM 603 C CA . PHE A 1 72 ? -10.326 -7.552 10.955 1.00 98.06 72 PHE A CA 1
ATOM 604 C C . PHE A 1 72 ? -9.066 -8.362 10.640 1.00 98.06 72 PHE A C 1
ATOM 606 O O . PHE A 1 72 ? -8.310 -7.979 9.752 1.00 98.06 72 PHE A O 1
ATOM 613 N N . LEU A 1 73 ? -8.848 -9.508 11.289 1.00 98.00 73 LEU A N 1
ATOM 614 C CA . LEU A 1 73 ? -7.687 -10.357 11.010 1.00 98.00 73 LEU A CA 1
ATOM 615 C C . LEU A 1 73 ? -7.769 -10.970 9.609 1.00 98.00 73 LEU A C 1
ATOM 617 O O . LEU A 1 73 ? -6.782 -10.947 8.873 1.00 98.00 73 LEU A O 1
ATOM 621 N N . PHE A 1 74 ? -8.955 -11.437 9.203 1.00 98.19 74 PHE A N 1
ATOM 622 C CA . PHE A 1 74 ? -9.176 -11.924 7.840 1.00 98.19 74 PHE A CA 1
ATOM 623 C C . PHE A 1 74 ? -8.951 -10.814 6.809 1.00 98.19 74 PHE A C 1
ATOM 625 O O . PHE A 1 74 ? -8.195 -11.013 5.857 1.00 98.19 74 PHE A O 1
ATOM 632 N N . LEU A 1 75 ? -9.527 -9.626 7.025 1.00 98.06 75 LEU A N 1
ATOM 633 C CA . LEU A 1 75 ? -9.309 -8.463 6.157 1.00 98.06 75 LEU A CA 1
ATOM 634 C C . LEU A 1 75 ? -7.821 -8.096 6.067 1.00 98.06 75 LEU A C 1
ATOM 636 O O . LEU A 1 75 ? -7.334 -7.802 4.978 1.00 98.06 75 LEU A O 1
ATOM 640 N N . GLY A 1 76 ? -7.080 -8.180 7.174 1.00 97.44 76 GLY A N 1
ATOM 641 C CA . GLY A 1 76 ? -5.637 -7.953 7.204 1.00 97.44 76 GLY A CA 1
ATOM 642 C C . GLY A 1 76 ? -4.863 -8.927 6.319 1.00 97.44 76 GLY A C 1
ATOM 643 O O . GLY A 1 76 ? -4.038 -8.491 5.517 1.00 97.44 76 GLY A O 1
ATOM 644 N N . ILE A 1 77 ? -5.164 -10.226 6.409 1.00 97.38 77 ILE A N 1
ATOM 645 C CA . ILE A 1 77 ? -4.532 -11.264 5.578 1.00 97.38 77 ILE A CA 1
ATOM 646 C C . ILE A 1 77 ? -4.831 -11.018 4.095 1.00 97.38 77 ILE A C 1
ATOM 648 O O . ILE A 1 77 ? -3.907 -10.951 3.281 1.00 97.38 77 ILE A O 1
ATOM 652 N N . PHE A 1 78 ? -6.108 -10.843 3.742 1.00 97.31 78 PHE A N 1
ATOM 653 C CA . PHE A 1 78 ? -6.511 -10.635 2.350 1.00 97.31 78 PHE A CA 1
ATOM 654 C C . PHE A 1 78 ? -5.948 -9.331 1.778 1.00 97.31 78 PHE A C 1
ATOM 656 O O . PHE A 1 78 ? -5.406 -9.331 0.674 1.00 97.31 78 PHE A O 1
ATOM 663 N N . GLY A 1 79 ? -6.017 -8.230 2.526 1.00 96.62 79 GLY A N 1
ATOM 664 C CA . GLY A 1 79 ? -5.491 -6.940 2.085 1.00 96.62 79 GLY A CA 1
ATOM 665 C C . GLY A 1 79 ? -3.971 -6.916 1.969 1.00 96.62 79 GLY A C 1
ATOM 666 O O . GLY A 1 79 ? -3.446 -6.406 0.978 1.00 96.62 79 GLY A O 1
ATOM 667 N N . GLY A 1 80 ? -3.260 -7.540 2.913 1.00 96.50 80 GLY A N 1
ATOM 668 C CA . GLY A 1 80 ? -1.814 -7.732 2.816 1.00 96.50 80 GLY A CA 1
ATOM 669 C C . GLY A 1 80 ? -1.433 -8.508 1.553 1.00 96.50 80 GLY A C 1
ATOM 670 O O . GLY A 1 80 ? -0.575 -8.063 0.790 1.00 96.50 80 GLY A O 1
ATOM 671 N N . LEU A 1 81 ? -2.140 -9.606 1.271 1.00 96.56 81 LEU A N 1
ATOM 672 C CA . LEU A 1 81 ? -1.924 -10.417 0.073 1.00 96.56 81 LEU A CA 1
ATOM 673 C C . LEU A 1 81 ? -2.214 -9.639 -1.223 1.00 96.56 81 LEU A C 1
ATOM 675 O O . LEU A 1 81 ? -1.423 -9.719 -2.164 1.00 96.56 81 LEU A O 1
ATOM 679 N N . MET A 1 82 ? -3.287 -8.841 -1.277 1.00 96.12 82 MET A N 1
ATOM 680 C CA . MET A 1 82 ? -3.587 -7.983 -2.436 1.00 96.12 82 MET A CA 1
ATOM 681 C C . MET A 1 82 ? -2.473 -6.964 -2.705 1.00 96.12 82 MET A C 1
ATOM 683 O O . MET A 1 82 ? -2.048 -6.804 -3.852 1.00 96.12 82 MET A O 1
ATOM 687 N N . LEU A 1 83 ? -1.957 -6.308 -1.662 1.00 94.62 83 LEU A N 1
ATOM 688 C CA . LEU A 1 83 ? -0.862 -5.340 -1.789 1.00 94.62 83 LEU A CA 1
ATOM 689 C C . LEU A 1 83 ? 0.440 -6.006 -2.252 1.00 94.62 83 LEU A C 1
ATOM 691 O O . LEU A 1 83 ? 1.126 -5.469 -3.127 1.00 94.62 83 LEU A O 1
ATOM 695 N N . SER A 1 84 ? 0.754 -7.201 -1.742 1.00 93.94 84 SER A N 1
ATOM 696 C CA . SER A 1 84 ? 1.896 -7.986 -2.222 1.00 93.94 84 SER A CA 1
ATOM 697 C C . SER A 1 84 ? 1.740 -8.368 -3.696 1.00 93.94 84 SER A C 1
ATOM 699 O O . SER A 1 84 ? 2.674 -8.191 -4.483 1.00 93.94 84 SER A O 1
ATOM 701 N N . LEU A 1 85 ? 0.555 -8.834 -4.108 1.00 94.00 85 LEU A N 1
ATOM 702 C CA . LEU A 1 85 ? 0.276 -9.182 -5.504 1.00 94.00 85 LEU A CA 1
ATOM 703 C C . LEU A 1 85 ? 0.370 -7.972 -6.433 1.00 94.00 85 LEU A C 1
ATOM 705 O O . LEU A 1 85 ? 0.890 -8.093 -7.543 1.00 94.00 85 LEU A O 1
ATOM 709 N N . GLN A 1 86 ? -0.068 -6.795 -5.985 1.00 90.81 86 GLN A N 1
ATOM 710 C CA . GLN A 1 86 ? 0.010 -5.568 -6.775 1.00 90.81 86 GLN A CA 1
ATOM 711 C C . GLN A 1 86 ? 1.450 -5.242 -7.188 1.00 90.81 86 GLN A C 1
ATOM 713 O O . GLN A 1 86 ? 1.679 -4.788 -8.316 1.00 90.81 86 GLN A O 1
ATOM 718 N N . GLN A 1 87 ? 2.412 -5.478 -6.295 1.00 87.88 87 GLN A N 1
ATOM 719 C CA . GLN A 1 87 ? 3.828 -5.288 -6.587 1.00 87.88 87 GLN A CA 1
ATOM 720 C C . GLN A 1 87 ? 4.408 -6.473 -7.376 1.00 87.88 87 GLN A C 1
ATOM 722 O O . GLN A 1 87 ? 5.162 -6.270 -8.332 1.00 87.88 87 GLN A O 1
ATOM 727 N N . ALA A 1 88 ? 4.005 -7.704 -7.045 1.00 90.00 88 ALA A N 1
ATOM 728 C CA . ALA A 1 88 ? 4.472 -8.917 -7.713 1.00 90.00 88 ALA A CA 1
ATOM 729 C C . ALA A 1 88 ? 4.110 -8.952 -9.205 1.00 90.00 88 ALA A C 1
ATOM 731 O O . ALA A 1 88 ? 4.966 -9.270 -10.025 1.00 90.00 88 ALA A O 1
ATOM 732 N N . VAL A 1 89 ? 2.883 -8.571 -9.583 1.00 90.88 89 VAL A N 1
ATOM 733 C CA . VAL A 1 89 ? 2.436 -8.549 -10.990 1.00 90.88 89 VAL A CA 1
ATOM 734 C C . VAL A 1 89 ? 3.351 -7.672 -11.847 1.00 90.88 89 VAL A C 1
ATOM 736 O O . VAL A 1 89 ? 3.775 -8.079 -12.927 1.00 90.88 89 VAL A O 1
ATOM 739 N N . LYS A 1 90 ? 3.709 -6.488 -11.341 1.00 86.06 90 LYS A N 1
ATOM 740 C CA . LYS A 1 90 ? 4.627 -5.573 -12.022 1.00 86.06 90 LYS A CA 1
ATOM 741 C C . LYS A 1 90 ? 6.031 -6.180 -12.112 1.00 86.06 90 LYS A C 1
ATOM 743 O O . LYS A 1 90 ? 6.597 -6.257 -13.201 1.00 86.06 90 LYS A O 1
ATOM 748 N N . ASN A 1 91 ? 6.584 -6.620 -10.984 1.00 86.44 91 ASN A N 1
ATOM 749 C CA . ASN A 1 91 ? 7.964 -7.102 -10.909 1.00 86.44 91 ASN A CA 1
ATOM 750 C C . ASN A 1 91 ? 8.185 -8.378 -11.735 1.00 86.44 91 ASN A C 1
ATOM 752 O O . ASN A 1 91 ? 9.184 -8.482 -12.445 1.00 86.44 91 ASN A O 1
ATOM 756 N N . ASN A 1 92 ? 7.236 -9.315 -11.702 1.00 87.94 92 ASN A N 1
ATOM 757 C CA . ASN A 1 92 ? 7.306 -10.558 -12.467 1.00 87.94 92 ASN A CA 1
ATOM 758 C C . ASN A 1 92 ? 7.242 -10.299 -13.973 1.00 87.94 92 ASN A C 1
ATOM 760 O O . ASN A 1 92 ? 7.980 -10.933 -14.726 1.00 87.94 92 ASN A O 1
ATOM 764 N N . TYR A 1 93 ? 6.425 -9.335 -14.409 1.00 87.00 93 TYR A N 1
ATOM 765 C CA . TYR A 1 93 ? 6.396 -8.939 -15.812 1.00 87.00 93 TYR A CA 1
ATOM 766 C C . TYR A 1 93 ? 7.729 -8.334 -16.260 1.00 87.00 93 TYR A C 1
ATOM 768 O O . TYR A 1 93 ? 8.289 -8.766 -17.263 1.00 87.00 93 TYR A O 1
ATOM 776 N N . PHE A 1 94 ? 8.284 -7.380 -15.502 1.00 83.50 94 PHE A N 1
ATOM 777 C CA . PHE A 1 94 ? 9.584 -6.788 -15.840 1.00 83.50 94 PHE A CA 1
ATOM 778 C C . PHE A 1 94 ? 10.706 -7.823 -15.860 1.00 83.50 94 PHE A C 1
ATOM 780 O O . PHE A 1 94 ? 11.570 -7.767 -16.732 1.00 83.50 94 PHE A O 1
ATOM 787 N N . ARG A 1 95 ? 10.669 -8.795 -14.944 1.00 84.38 95 ARG A N 1
ATOM 788 C CA . ARG A 1 95 ? 11.592 -9.927 -14.956 1.00 84.38 95 ARG A CA 1
ATOM 789 C C . ARG A 1 95 ? 11.450 -10.715 -16.261 1.00 84.38 95 ARG A C 1
ATOM 791 O O . ARG A 1 95 ? 12.433 -10.847 -16.977 1.00 84.38 95 ARG A O 1
ATOM 798 N N . ALA A 1 96 ? 10.247 -11.166 -16.611 1.00 85.44 96 ALA A N 1
ATOM 799 C CA . ALA A 1 96 ? 10.003 -11.914 -17.848 1.00 85.44 96 ALA A CA 1
ATOM 800 C C . ALA A 1 96 ? 10.395 -11.129 -19.116 1.00 85.44 96 ALA A C 1
ATOM 802 O O . ALA A 1 96 ? 10.958 -11.697 -20.046 1.00 85.44 96 ALA A O 1
ATOM 803 N N . MET A 1 97 ? 10.142 -9.820 -19.139 1.00 85.25 97 MET A N 1
ATOM 804 C CA . MET A 1 97 ? 10.530 -8.925 -20.229 1.00 85.25 97 MET A CA 1
ATOM 805 C C . MET A 1 97 ? 12.056 -8.880 -20.410 1.00 85.25 97 MET A C 1
ATOM 807 O O . MET A 1 97 ? 12.542 -9.025 -21.528 1.00 85.25 97 MET A O 1
ATOM 811 N N . LEU A 1 98 ? 12.808 -8.735 -19.313 1.00 82.56 98 LEU A N 1
ATOM 812 C CA . LEU A 1 98 ? 14.274 -8.705 -19.337 1.00 82.56 98 LEU A CA 1
ATOM 813 C C . LEU A 1 98 ? 14.893 -10.058 -19.706 1.00 82.56 98 LEU A C 1
ATOM 815 O O . LEU A 1 98 ? 15.887 -10.080 -20.419 1.00 82.56 98 LEU A O 1
ATOM 819 N N . PHE A 1 99 ? 14.300 -11.173 -19.265 1.00 85.06 99 PHE A N 1
ATOM 820 C CA . PHE A 1 99 ? 14.742 -12.521 -19.655 1.00 85.06 99 PHE A CA 1
ATOM 821 C C . PHE A 1 99 ? 14.526 -12.827 -21.146 1.00 85.06 99 PHE A C 1
ATOM 823 O O . PHE A 1 99 ? 15.169 -13.729 -21.667 1.00 85.06 99 PHE A O 1
ATOM 830 N N . ASN A 1 100 ? 13.642 -12.086 -21.820 1.00 84.75 100 ASN A N 1
ATOM 831 C CA . ASN A 1 100 ? 13.375 -12.205 -23.255 1.00 84.75 100 ASN A CA 1
ATOM 832 C C . ASN A 1 100 ? 14.091 -11.117 -24.083 1.00 84.75 100 ASN A C 1
ATOM 834 O O . ASN A 1 100 ? 13.619 -10.766 -25.165 1.00 84.75 100 ASN A O 1
ATOM 838 N N . ASP A 1 101 ? 15.169 -10.526 -23.552 1.00 81.75 101 ASP A N 1
ATOM 839 C CA . ASP A 1 101 ? 15.997 -9.493 -24.198 1.00 81.75 101 ASP A CA 1
ATOM 840 C C . ASP A 1 101 ? 15.229 -8.246 -24.685 1.00 81.75 101 ASP A C 1
ATOM 842 O O . ASP A 1 101 ? 15.702 -7.472 -25.523 1.00 81.75 101 ASP A O 1
ATOM 846 N N . GLN A 1 102 ? 14.034 -7.993 -24.141 1.00 77.75 102 GLN A N 1
ATOM 847 C CA . GLN A 1 102 ? 13.270 -6.801 -24.488 1.00 77.75 102 GLN A CA 1
ATOM 848 C C . GLN A 1 102 ? 13.824 -5.580 -23.752 1.00 77.75 102 GLN A C 1
ATOM 850 O O . GLN A 1 102 ? 13.917 -5.537 -22.522 1.00 77.75 102 GLN A O 1
ATOM 855 N N . SER A 1 103 ? 14.165 -4.540 -24.517 1.00 74.81 103 SER A N 1
ATOM 856 C CA . SER A 1 103 ? 14.772 -3.340 -23.947 1.00 74.81 103 SER A CA 1
ATOM 857 C C . SER A 1 103 ? 13.763 -2.508 -23.141 1.00 74.81 103 SER A C 1
ATOM 859 O O . SER A 1 103 ? 12.657 -2.197 -23.596 1.00 74.81 103 SER A O 1
ATOM 861 N N . ILE A 1 104 ? 14.186 -2.051 -21.957 1.00 75.00 104 ILE A N 1
ATOM 862 C CA . ILE A 1 104 ? 13.423 -1.105 -21.121 1.00 75.00 104 ILE A CA 1
ATOM 863 C C . ILE A 1 104 ? 13.125 0.197 -21.891 1.00 75.00 104 ILE A C 1
ATOM 865 O O . ILE A 1 104 ? 12.090 0.825 -21.667 1.00 75.00 104 ILE A O 1
ATOM 869 N N . LYS A 1 105 ? 14.001 0.598 -22.826 1.00 70.56 105 LYS A N 1
ATOM 870 C CA . LYS A 1 105 ? 13.808 1.794 -23.663 1.00 70.56 105 LYS A CA 1
ATOM 871 C C . LYS A 1 105 ? 12.551 1.670 -24.528 1.00 70.56 105 LYS A C 1
ATOM 873 O O . LYS A 1 105 ? 11.710 2.563 -24.499 1.00 70.56 105 LYS A O 1
ATOM 878 N N . THR A 1 106 ? 12.372 0.524 -25.186 1.00 70.44 106 THR A N 1
ATOM 879 C CA . THR A 1 106 ? 11.193 0.230 -26.014 1.00 70.44 106 THR A CA 1
ATOM 880 C C . THR A 1 106 ? 9.906 0.187 -25.185 1.00 70.44 106 THR A C 1
ATOM 882 O O . THR A 1 106 ? 8.864 0.663 -25.634 1.00 70.44 106 THR A O 1
ATOM 885 N N . TYR A 1 107 ? 9.962 -0.342 -23.957 1.00 72.31 107 TYR A N 1
ATOM 886 C CA . TYR A 1 107 ? 8.824 -0.301 -23.031 1.00 72.31 107 TYR A CA 1
ATOM 887 C C . TYR A 1 107 ? 8.455 1.143 -22.658 1.00 72.31 107 TYR A C 1
ATOM 889 O O . TYR A 1 107 ? 7.294 1.541 -22.767 1.00 72.31 107 TYR A O 1
ATOM 897 N N . ASN A 1 108 ? 9.446 1.953 -22.272 1.00 72.62 108 ASN A N 1
ATOM 898 C CA . ASN A 1 108 ? 9.230 3.340 -21.861 1.00 72.62 108 ASN A CA 1
ATOM 899 C C . ASN A 1 108 ? 8.637 4.196 -22.991 1.00 72.62 108 ASN A C 1
ATOM 901 O O . ASN A 1 108 ? 7.735 4.992 -22.732 1.00 72.62 108 ASN A O 1
ATOM 905 N N . GLU A 1 109 ? 9.077 3.997 -24.235 1.00 72.88 109 GLU A N 1
ATOM 906 C CA . GLU A 1 109 ? 8.510 4.667 -25.413 1.00 72.88 109 GLU A CA 1
ATOM 907 C C . GLU A 1 109 ? 7.038 4.301 -25.638 1.00 72.88 109 GLU A C 1
ATOM 909 O O . GLU A 1 109 ? 6.216 5.193 -25.829 1.00 72.88 109 GLU A O 1
ATOM 914 N N . LYS A 1 110 ? 6.671 3.018 -25.520 1.00 68.12 110 LYS A N 1
ATOM 915 C CA . LYS A 1 110 ? 5.275 2.558 -25.669 1.00 68.12 110 LYS A CA 1
ATOM 916 C C . LYS A 1 110 ? 4.352 3.021 -24.538 1.00 68.12 110 LYS A C 1
ATOM 918 O O . LYS A 1 110 ? 3.148 3.152 -24.741 1.00 68.12 110 LYS A O 1
ATOM 923 N N . THR A 1 111 ? 4.898 3.251 -23.343 1.00 67.00 111 THR A N 1
ATOM 924 C CA . THR A 1 111 ? 4.122 3.715 -22.177 1.00 67.00 111 THR A CA 1
ATOM 925 C C . THR A 1 111 ? 3.987 5.227 -22.052 1.00 67.00 111 THR A C 1
ATOM 927 O O . THR A 1 111 ? 3.192 5.673 -21.220 1.00 67.00 111 THR A O 1
ATOM 930 N N . LYS A 1 112 ? 4.735 6.011 -22.842 1.00 67.62 112 LYS A N 1
ATOM 931 C CA . LYS A 1 112 ? 4.660 7.475 -22.815 1.00 67.62 112 LYS A CA 1
ATOM 932 C C . LYS A 1 112 ? 3.262 7.921 -23.233 1.00 67.62 112 LYS A C 1
ATOM 934 O O . LYS A 1 112 ? 2.871 7.801 -24.389 1.00 67.62 112 LYS A O 1
ATOM 939 N N . VAL A 1 113 ? 2.515 8.466 -22.280 1.00 63.81 113 VAL A N 1
ATOM 940 C CA . VAL A 1 113 ? 1.272 9.179 -22.570 1.00 63.81 113 VAL A CA 1
ATOM 941 C C . VAL A 1 113 ? 1.657 10.585 -23.028 1.00 63.81 113 VAL A C 1
ATOM 943 O O . VAL A 1 113 ? 2.285 11.327 -22.271 1.00 63.81 113 VAL A O 1
ATOM 946 N N . GLU A 1 114 ? 1.315 10.954 -24.265 1.00 57.06 114 GLU A N 1
ATOM 947 C CA . GLU A 1 114 ? 1.486 12.329 -24.744 1.00 57.06 114 GLU A CA 1
ATOM 948 C C . GLU A 1 114 ? 0.706 13.287 -23.836 1.00 57.06 114 GLU A C 1
ATOM 950 O O . GLU A 1 114 ? -0.505 13.151 -23.634 1.00 57.06 114 GLU A O 1
ATOM 955 N N . GLY A 1 115 ? 1.429 14.238 -23.243 1.00 54.09 115 GLY A N 1
ATOM 956 C CA . GLY A 1 115 ? 0.919 15.161 -22.238 1.00 54.09 115 GLY A CA 1
ATOM 957 C C . GLY A 1 115 ? -0.101 16.134 -22.815 1.00 54.09 115 GLY A C 1
ATOM 958 O O . GLY A 1 115 ? 0.228 17.270 -23.138 1.00 54.09 115 GLY A O 1
ATOM 959 N N . ARG A 1 116 ? -1.368 15.727 -22.895 1.00 53.09 116 ARG A N 1
ATOM 960 C CA . ARG A 1 116 ? -2.472 16.685 -22.991 1.00 53.09 116 ARG A CA 1
ATOM 961 C C . ARG A 1 116 ? -2.783 17.183 -21.585 1.00 53.09 116 ARG A C 1
ATOM 963 O O . ARG A 1 116 ? -3.370 16.453 -20.786 1.00 53.09 116 ARG A O 1
ATOM 970 N N . SER A 1 117 ? -2.416 18.434 -21.302 1.00 60.66 117 SER A N 1
ATOM 971 C CA . SER A 1 117 ? -2.762 19.184 -20.084 1.00 60.66 117 SER A CA 1
ATOM 972 C C . SER A 1 117 ? -4.265 19.494 -20.025 1.00 60.66 117 SER A C 1
ATOM 974 O O . SER A 1 117 ? -4.711 20.635 -19.993 1.00 60.66 117 SER A O 1
ATOM 976 N N . ASN A 1 118 ? -5.087 18.450 -20.029 1.00 77.12 118 ASN A N 1
ATOM 977 C CA . ASN A 1 118 ? -6.529 18.574 -19.954 1.00 77.12 118 ASN A CA 1
ATOM 978 C C . ASN A 1 118 ? -6.968 18.470 -18.489 1.00 77.12 118 ASN A C 1
ATOM 980 O O . ASN A 1 118 ? -6.416 17.677 -17.724 1.00 77.12 118 ASN A O 1
ATOM 984 N N . ILE A 1 119 ? -7.983 19.231 -18.085 1.00 83.06 119 ILE A N 1
ATOM 985 C CA . ILE A 1 119 ? -8.505 19.217 -16.709 1.00 83.06 119 ILE A CA 1
ATOM 986 C C . ILE A 1 119 ? -8.922 17.805 -16.267 1.00 83.06 119 ILE A C 1
ATOM 988 O O . ILE A 1 119 ? -8.711 17.417 -15.121 1.00 83.06 119 ILE A O 1
ATOM 992 N N . LYS A 1 120 ? -9.385 16.989 -17.224 1.00 80.88 120 LYS A N 1
ATOM 993 C CA . LYS A 1 120 ? -9.681 15.561 -17.042 1.00 80.88 120 LYS A CA 1
ATOM 994 C C . LYS A 1 120 ? -8.475 14.764 -16.538 1.00 80.88 120 LYS A C 1
ATOM 996 O O . LYS A 1 120 ? -8.640 13.884 -15.703 1.00 80.88 120 LYS A O 1
ATOM 1001 N N . HIS A 1 121 ? -7.271 15.083 -17.016 1.00 78.56 121 HIS A N 1
ATOM 1002 C CA . HIS A 1 121 ? -6.048 14.426 -16.571 1.00 78.56 121 HIS A CA 1
ATOM 1003 C C . HIS A 1 121 ? -5.758 14.768 -15.109 1.00 78.56 121 HIS A C 1
ATOM 1005 O O . HIS A 1 121 ? -5.576 13.855 -14.318 1.00 78.56 121 HIS A O 1
ATOM 1011 N N . LYS A 1 122 ? -5.829 16.051 -14.721 1.00 83.19 122 LYS A N 1
ATOM 1012 C CA . LYS A 1 122 ? -5.627 16.478 -13.323 1.00 83.19 122 LYS A CA 1
ATOM 1013 C C . LYS A 1 122 ? -6.625 15.825 -12.365 1.00 83.19 122 LYS A C 1
ATOM 1015 O O . LYS A 1 122 ? -6.214 15.296 -11.340 1.00 83.19 122 LYS A O 1
ATOM 1020 N N . VAL A 1 123 ? -7.913 15.803 -12.720 1.00 85.00 123 VAL A N 1
ATOM 1021 C CA . VAL A 1 123 ? -8.950 15.127 -11.918 1.00 85.00 123 VAL A CA 1
ATOM 1022 C C . VAL A 1 123 ? -8.629 13.642 -11.764 1.00 85.00 123 VAL A C 1
ATOM 1024 O O . VAL A 1 123 ? -8.671 13.117 -10.656 1.00 85.00 123 VAL A O 1
ATOM 1027 N N . PHE A 1 124 ? -8.231 12.979 -12.851 1.00 84.25 124 PHE A N 1
ATOM 1028 C CA . PHE A 1 124 ? -7.787 11.592 -12.794 1.00 84.25 124 PHE A CA 1
ATOM 1029 C C . PHE A 1 124 ? -6.584 11.406 -11.854 1.00 84.25 124 PHE A C 1
ATOM 1031 O O . PHE A 1 124 ? -6.580 10.451 -11.081 1.00 84.25 124 PHE A O 1
ATOM 1038 N N . LEU A 1 125 ? -5.603 12.323 -11.849 1.00 82.12 125 LEU A N 1
ATOM 1039 C CA . LEU A 1 125 ? -4.458 12.246 -10.932 1.00 82.12 125 LEU A CA 1
ATOM 1040 C C . LEU A 1 125 ? -4.912 12.239 -9.465 1.00 82.12 125 LEU A C 1
ATOM 1042 O O . LEU A 1 125 ? -4.528 11.326 -8.735 1.00 82.12 125 LEU A O 1
ATOM 1046 N N . TYR A 1 126 ? -5.761 13.186 -9.065 1.00 85.62 126 TYR A N 1
ATOM 1047 C CA . TYR A 1 126 ? -6.254 13.275 -7.687 1.00 85.62 126 TYR A CA 1
ATOM 1048 C C . TYR A 1 126 ? -7.086 12.058 -7.289 1.00 85.62 126 TYR A C 1
ATOM 1050 O O . TYR A 1 126 ? -6.900 11.499 -6.211 1.00 85.62 126 TYR A O 1
ATOM 1058 N N . VAL A 1 127 ? -7.964 11.592 -8.181 1.00 87.25 127 VAL A N 1
ATOM 1059 C CA . VAL A 1 127 ? -8.766 10.387 -7.937 1.00 87.25 127 VAL A CA 1
ATOM 1060 C C . VAL A 1 127 ? -7.858 9.175 -7.717 1.00 87.25 127 VAL A C 1
ATOM 1062 O O . VAL A 1 127 ? -8.068 8.417 -6.773 1.00 87.25 127 VAL A O 1
ATOM 1065 N N . THR A 1 128 ? -6.803 9.011 -8.521 1.00 84.38 128 THR A N 1
ATOM 1066 C CA . THR A 1 128 ? -5.854 7.901 -8.327 1.00 84.38 128 THR A CA 1
ATOM 1067 C C . THR A 1 128 ? -5.079 7.981 -7.012 1.00 84.38 128 THR A C 1
ATOM 1069 O O . THR A 1 128 ? -4.765 6.937 -6.447 1.00 84.38 128 THR A O 1
ATOM 1072 N N . GLU A 1 129 ? -4.788 9.181 -6.507 1.00 85.69 129 GLU A N 1
ATOM 1073 C CA . GLU A 1 129 ? -4.105 9.364 -5.218 1.00 85.69 129 GLU A CA 1
ATOM 1074 C C . GLU A 1 129 ? -5.015 9.004 -4.039 1.00 85.69 129 GLU A C 1
ATOM 1076 O O . GLU A 1 129 ? -4.594 8.274 -3.141 1.00 85.69 129 GLU A O 1
ATOM 1081 N N . VAL A 1 130 ? -6.284 9.427 -4.082 1.00 89.81 130 VAL A N 1
ATOM 1082 C CA . VAL A 1 130 ? -7.284 9.101 -3.049 1.00 89.81 130 VAL A CA 1
ATOM 1083 C C . VAL A 1 130 ? -7.587 7.599 -3.013 1.00 89.81 130 VAL A C 1
ATOM 1085 O O . VAL A 1 130 ? -7.693 7.006 -1.940 1.00 89.81 130 VAL A O 1
ATOM 1088 N N . ILE A 1 131 ? -7.691 6.958 -4.178 1.00 92.31 131 ILE A N 1
ATOM 1089 C CA . ILE A 1 131 ? -7.916 5.506 -4.285 1.00 92.31 131 ILE A CA 1
ATOM 1090 C C . ILE A 1 131 ? -6.640 4.714 -3.922 1.00 92.31 131 ILE A C 1
ATOM 1092 O O . ILE A 1 131 ? -6.697 3.521 -3.626 1.00 92.31 131 ILE A O 1
ATOM 1096 N N . GLY A 1 132 ? -5.475 5.363 -3.922 1.00 91.75 132 GLY A N 1
ATOM 1097 C CA . GLY A 1 132 ? -4.201 4.756 -3.564 1.00 91.75 132 GLY A CA 1
ATOM 1098 C C . GLY A 1 132 ? -4.043 4.460 -2.069 1.00 91.75 132 GLY A C 1
ATOM 1099 O O . GLY A 1 132 ? -4.877 4.795 -1.229 1.00 91.75 132 GLY A O 1
ATOM 1100 N N . PHE A 1 133 ? -2.907 3.846 -1.731 1.00 92.56 133 PHE A N 1
ATOM 1101 C CA . PHE A 1 133 ? -2.567 3.487 -0.352 1.00 92.56 133 PHE A CA 1
ATOM 1102 C C . PHE A 1 133 ? -2.409 4.713 0.566 1.00 92.56 133 PHE A C 1
ATOM 1104 O O . PHE A 1 133 ? -2.709 4.642 1.754 1.00 92.56 133 PHE A O 1
ATOM 1111 N N . GLU A 1 134 ? -1.987 5.859 0.025 1.00 92.25 134 GLU A N 1
ATOM 1112 C CA . GLU A 1 134 ? -1.887 7.093 0.813 1.00 92.25 134 GLU A CA 1
ATOM 1113 C C . GLU A 1 134 ? -3.263 7.633 1.203 1.00 92.25 134 GLU A C 1
ATOM 1115 O O . GLU A 1 134 ? -3.494 7.963 2.369 1.00 92.25 134 GLU A O 1
ATOM 1120 N N . GLY A 1 135 ? -4.191 7.673 0.239 1.00 93.31 135 GLY A N 1
ATOM 1121 C CA . GLY A 1 135 ? -5.575 8.053 0.489 1.00 93.31 135 GLY A CA 1
ATOM 1122 C C . GLY A 1 135 ? -6.253 7.108 1.477 1.00 93.31 135 GLY A C 1
ATOM 1123 O O . GLY A 1 135 ? -6.926 7.577 2.392 1.00 93.31 135 GLY A O 1
ATOM 1124 N N . PHE A 1 136 ? -5.980 5.801 1.380 1.00 95.56 136 PHE A N 1
ATOM 1125 C CA . PHE A 1 136 ? -6.423 4.816 2.371 1.00 95.56 136 PHE A CA 1
ATOM 1126 C C . PHE A 1 136 ? -6.007 5.199 3.791 1.00 95.56 136 PHE A C 1
ATOM 1128 O O . PHE A 1 136 ? -6.859 5.281 4.675 1.00 95.56 136 PHE A O 1
ATOM 1135 N N . ILE A 1 137 ? -4.715 5.457 4.018 1.00 94.81 137 ILE A N 1
ATOM 1136 C CA . ILE A 1 137 ? -4.214 5.784 5.357 1.00 94.81 137 ILE A CA 1
ATOM 1137 C C . ILE A 1 137 ? -4.828 7.094 5.858 1.00 94.81 137 ILE A C 1
ATOM 1139 O O . ILE A 1 137 ? -5.212 7.175 7.025 1.00 94.81 137 ILE A O 1
ATOM 1143 N N . LEU A 1 138 ? -4.955 8.105 4.996 1.00 94.12 138 LEU A N 1
ATOM 1144 C CA . LEU A 1 138 ? -5.570 9.376 5.372 1.00 94.12 138 LEU A CA 1
ATOM 1145 C C . LEU A 1 138 ? -7.027 9.183 5.822 1.00 94.12 138 LEU A C 1
ATOM 1147 O O . LEU A 1 138 ? -7.400 9.637 6.905 1.00 94.12 138 LEU A O 1
ATOM 1151 N N . ILE A 1 139 ? -7.837 8.479 5.025 1.00 95.25 139 ILE A N 1
ATOM 1152 C CA . ILE A 1 139 ? -9.242 8.210 5.357 1.00 95.25 139 ILE A CA 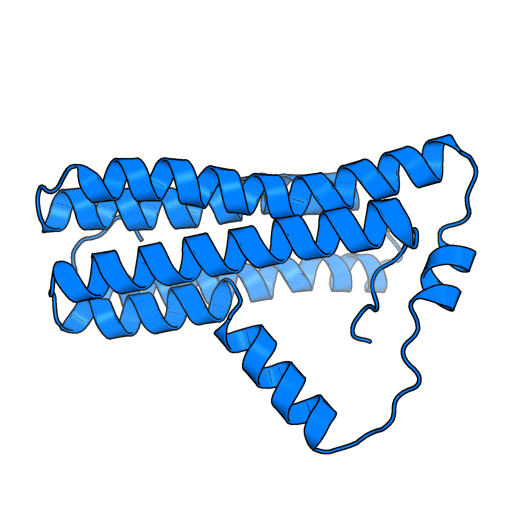1
ATOM 1153 C C . ILE A 1 139 ? -9.337 7.343 6.615 1.00 95.25 139 ILE A C 1
ATOM 1155 O O . ILE A 1 139 ? -10.167 7.622 7.479 1.00 95.25 139 ILE A O 1
ATOM 1159 N N . PHE A 1 140 ? -8.464 6.345 6.771 1.00 95.19 140 PHE A N 1
ATOM 1160 C CA . PHE A 1 140 ? -8.389 5.526 7.979 1.00 95.19 140 PHE A CA 1
ATOM 1161 C C . PHE A 1 140 ? -8.170 6.379 9.234 1.00 95.19 140 PHE A C 1
ATOM 1163 O O . PHE A 1 140 ? -8.911 6.237 10.206 1.00 95.19 140 PHE A O 1
ATOM 1170 N N . VAL A 1 141 ? -7.197 7.296 9.213 1.00 94.25 141 VAL A N 1
ATOM 1171 C CA . VAL A 1 141 ? -6.899 8.175 10.356 1.00 94.25 141 VAL A CA 1
ATOM 1172 C C . VAL A 1 141 ? -8.112 9.026 10.717 1.00 94.25 141 VAL A C 1
ATOM 1174 O O . VAL A 1 141 ? -8.438 9.127 11.898 1.00 94.25 141 VAL A O 1
ATOM 1177 N N . VAL A 1 142 ? -8.803 9.588 9.720 1.00 93.88 142 VAL A N 1
ATOM 1178 C CA . VAL A 1 142 ? -10.029 10.375 9.930 1.00 93.88 142 VAL A CA 1
ATOM 1179 C C . VAL A 1 142 ? -11.138 9.508 10.526 1.00 93.88 142 VAL A C 1
ATOM 1181 O O . VAL A 1 142 ? -11.737 9.883 11.534 1.00 93.88 142 VAL A O 1
ATOM 1184 N N . LEU A 1 143 ? -11.389 8.325 9.959 1.00 94.19 143 LEU A N 1
ATOM 1185 C CA . LEU A 1 143 ? -12.440 7.435 10.451 1.00 94.19 143 LEU A CA 1
ATOM 1186 C C . LEU A 1 143 ? -12.143 6.892 11.857 1.00 94.19 143 LEU A C 1
ATOM 1188 O O . LEU A 1 143 ? -13.074 6.607 12.614 1.00 94.19 143 LEU A O 1
ATOM 1192 N N . ASN A 1 144 ? -10.870 6.807 12.256 1.00 92.31 144 ASN A N 1
ATOM 1193 C CA . ASN A 1 144 ? -10.470 6.290 13.567 1.00 92.31 144 ASN A CA 1
ATOM 1194 C C . ASN A 1 144 ? -10.900 7.198 14.736 1.00 92.31 144 ASN A C 1
ATOM 1196 O O . ASN A 1 144 ? -10.865 6.780 15.895 1.00 92.31 144 ASN A O 1
ATOM 1200 N N . PHE A 1 145 ? -11.347 8.428 14.462 1.00 92.75 145 PHE A N 1
ATOM 1201 C CA . PHE A 1 145 ? -11.961 9.304 15.466 1.00 92.75 145 PHE A CA 1
ATOM 1202 C C . PHE A 1 145 ? -13.391 8.901 15.820 1.00 92.75 145 PHE A C 1
ATOM 1204 O O . PHE A 1 145 ? -13.807 9.074 16.963 1.00 92.75 145 PHE A O 1
ATOM 1211 N N . PHE A 1 146 ? -14.128 8.326 14.870 1.00 93.00 146 PHE A N 1
ATOM 1212 C CA . PHE A 1 146 ? -15.533 7.968 15.067 1.00 93.00 146 PHE A CA 1
ATOM 1213 C C . PHE A 1 146 ? -15.707 6.655 15.832 1.00 93.00 146 PHE A C 1
ATOM 1215 O O . PHE A 1 146 ? -16.802 6.386 16.316 1.00 93.00 146 PHE A O 1
ATOM 1222 N N . LYS A 1 147 ? -14.643 5.842 15.936 1.00 91.00 147 LYS A N 1
ATOM 1223 C CA . LYS A 1 147 ? -14.631 4.547 16.641 1.00 91.00 147 LYS A CA 1
ATOM 1224 C C . LYS A 1 147 ? -15.841 3.667 16.297 1.00 91.00 147 LYS A C 1
ATOM 1226 O O . LYS A 1 147 ? -16.426 3.015 17.159 1.00 91.00 147 LYS A O 1
ATOM 1231 N N . ASN A 1 148 ? -16.231 3.678 15.024 1.00 95.75 148 ASN A N 1
ATOM 1232 C CA . ASN A 1 148 ? -17.348 2.902 14.515 1.00 95.75 148 ASN A CA 1
ATOM 1233 C C . ASN A 1 148 ? -16.826 1.662 13.778 1.00 95.75 148 ASN A C 1
ATOM 1235 O O . ASN A 1 148 ? -16.110 1.774 12.778 1.00 95.75 148 ASN A O 1
ATOM 1239 N N . LYS A 1 149 ? -17.215 0.486 14.278 1.00 96.56 149 LYS A N 1
ATOM 1240 C CA . LYS A 1 149 ? -16.795 -0.813 13.749 1.00 96.56 149 LYS A CA 1
ATOM 1241 C C . LYS A 1 149 ? -17.216 -1.012 12.292 1.00 96.56 149 LYS A C 1
ATOM 1243 O O . LYS A 1 149 ? -16.388 -1.382 11.463 1.00 96.56 149 LYS A O 1
ATOM 1248 N N . ASP A 1 150 ? -18.476 -0.734 11.976 1.00 97.38 150 ASP A N 1
ATOM 1249 C CA . ASP A 1 150 ? -19.053 -1.013 10.658 1.00 97.38 150 ASP A CA 1
ATOM 1250 C C . ASP A 1 150 ? -18.441 -0.110 9.584 1.00 97.38 150 ASP A C 1
ATOM 1252 O O . ASP A 1 150 ? -18.119 -0.576 8.491 1.00 97.38 150 ASP A O 1
ATOM 1256 N N . LEU A 1 151 ? -18.172 1.159 9.919 1.00 96.75 151 LEU A N 1
ATOM 1257 C CA . LEU A 1 151 ? -17.449 2.074 9.029 1.00 96.75 151 LEU A CA 1
ATOM 1258 C C . LEU A 1 151 ? -16.024 1.590 8.734 1.00 96.75 151 LEU A C 1
ATOM 1260 O O . LEU A 1 151 ? -15.560 1.717 7.601 1.00 96.75 151 LEU A O 1
ATOM 1264 N N . MET A 1 152 ? -15.336 1.011 9.722 1.00 96.69 152 MET A N 1
ATOM 1265 C CA . MET A 1 152 ? -13.988 0.470 9.525 1.00 96.69 152 MET A CA 1
ATOM 1266 C C . MET A 1 152 ? -13.983 -0.787 8.663 1.00 96.69 152 MET A C 1
ATOM 1268 O O . MET A 1 152 ? -13.154 -0.905 7.759 1.00 96.69 152 MET A O 1
ATOM 1272 N N . ILE A 1 153 ? -14.923 -1.702 8.900 1.00 97.94 153 ILE A N 1
ATOM 1273 C CA . ILE A 1 153 ? -15.095 -2.896 8.065 1.00 97.94 153 ILE A CA 1
ATOM 1274 C C . ILE A 1 153 ? -15.401 -2.481 6.623 1.00 97.94 153 ILE A C 1
ATOM 1276 O O . ILE A 1 153 ? -14.783 -3.003 5.691 1.00 97.94 153 ILE A O 1
ATOM 1280 N N . LEU A 1 154 ? -16.301 -1.511 6.434 1.00 97.94 154 LEU A N 1
ATOM 1281 C CA . LEU A 1 154 ? -16.654 -0.987 5.119 1.00 97.94 154 LEU A CA 1
ATOM 1282 C C . LEU A 1 154 ? -15.442 -0.364 4.413 1.00 97.94 154 LEU A C 1
ATOM 1284 O O . LEU A 1 154 ? -15.170 -0.714 3.265 1.00 97.94 154 LEU A O 1
ATOM 1288 N N . LEU A 1 155 ? -14.683 0.501 5.098 1.00 97.25 155 LEU A N 1
ATOM 1289 C CA . LEU A 1 155 ? -13.472 1.123 4.555 1.00 97.25 155 LEU A CA 1
ATOM 1290 C C . LEU A 1 155 ? -12.474 0.064 4.069 1.00 97.25 155 LEU A C 1
ATOM 1292 O O . LEU A 1 155 ? -12.033 0.107 2.919 1.00 97.25 155 LEU A O 1
ATOM 1296 N N . LEU A 1 156 ? -12.119 -0.883 4.942 1.00 97.62 156 LEU A N 1
ATOM 1297 C CA . LEU A 1 156 ? -11.140 -1.925 4.634 1.00 97.62 156 LEU A CA 1
ATOM 1298 C C . LEU A 1 156 ? -11.609 -2.791 3.462 1.00 97.62 156 LEU A C 1
ATOM 1300 O O . LEU A 1 156 ? -10.829 -3.056 2.550 1.00 97.62 156 LEU A O 1
ATOM 1304 N N . SER A 1 157 ? -12.887 -3.172 3.446 1.00 98.00 157 SER A N 1
ATOM 1305 C CA . SER A 1 157 ? -13.465 -3.990 2.375 1.00 98.00 157 SER A CA 1
ATOM 1306 C C . SER A 1 157 ? -13.428 -3.272 1.023 1.00 98.00 157 SER A C 1
ATOM 1308 O O . SER A 1 157 ? -13.024 -3.868 0.024 1.00 98.00 157 SER A O 1
ATOM 1310 N N . ILE A 1 158 ? -13.779 -1.979 0.991 1.00 97.81 158 ILE A N 1
ATOM 1311 C CA . ILE A 1 158 ? -13.716 -1.157 -0.226 1.00 97.81 158 ILE A CA 1
ATOM 1312 C C . ILE A 1 158 ? -12.280 -1.086 -0.752 1.00 97.81 158 ILE A C 1
ATOM 1314 O O . ILE A 1 158 ? -12.054 -1.327 -1.938 1.00 97.81 158 ILE A O 1
ATOM 1318 N N . TYR A 1 159 ? -11.295 -0.807 0.105 1.00 97.56 159 TYR A N 1
ATOM 1319 C CA . TYR A 1 159 ? -9.902 -0.697 -0.336 1.00 97.56 159 TYR A CA 1
ATOM 1320 C C . TYR A 1 159 ? -9.301 -2.030 -0.785 1.00 97.56 159 TYR A C 1
ATOM 1322 O O . TYR A 1 159 ? -8.592 -2.058 -1.789 1.00 97.56 159 TYR A O 1
ATOM 1330 N N . ILE A 1 160 ? -9.628 -3.144 -0.123 1.00 97.75 160 ILE A N 1
ATOM 1331 C CA . ILE A 1 160 ? -9.219 -4.481 -0.581 1.00 97.75 160 ILE A CA 1
ATOM 1332 C C . ILE A 1 160 ? -9.779 -4.754 -1.977 1.00 97.75 160 ILE A C 1
ATOM 1334 O O . ILE A 1 160 ? -9.044 -5.202 -2.858 1.00 97.75 160 ILE A O 1
ATOM 1338 N N . PHE A 1 161 ? -11.055 -4.440 -2.203 1.00 97.25 161 PHE A N 1
ATOM 1339 C CA . PHE A 1 161 ? -11.685 -4.614 -3.507 1.00 97.25 161 PHE A CA 1
ATOM 1340 C C . PHE A 1 161 ? -11.056 -3.717 -4.586 1.00 97.25 161 PHE A C 1
ATOM 1342 O O . PHE A 1 161 ? -10.793 -4.176 -5.699 1.00 97.25 161 PHE A O 1
ATOM 1349 N N . LEU A 1 162 ? -10.732 -2.464 -4.259 1.00 96.00 162 LEU A N 1
ATOM 1350 C CA . LEU A 1 162 ? -10.021 -1.556 -5.164 1.00 96.00 162 LEU A CA 1
ATOM 1351 C C . LEU A 1 162 ? -8.618 -2.075 -5.513 1.00 96.00 162 LEU A C 1
ATOM 1353 O O . LEU A 1 162 ? -8.239 -2.077 -6.686 1.00 96.00 162 LEU A O 1
ATOM 1357 N N . PHE A 1 163 ? -7.860 -2.567 -4.528 1.00 95.44 163 PHE A N 1
ATOM 1358 C CA . PHE A 1 163 ? -6.550 -3.172 -4.774 1.00 95.44 163 PHE A CA 1
ATOM 1359 C C . PHE A 1 163 ? -6.664 -4.434 -5.629 1.00 95.44 163 PHE A C 1
ATOM 1361 O O . PHE A 1 163 ? -5.879 -4.598 -6.562 1.00 95.44 163 PHE A O 1
ATOM 1368 N N . PHE A 1 164 ? -7.678 -5.271 -5.403 1.00 96.25 164 PHE A N 1
ATOM 1369 C CA . PHE A 1 164 ? -7.966 -6.417 -6.264 1.00 96.25 164 PHE A CA 1
ATOM 1370 C C . PHE A 1 164 ? -8.212 -5.991 -7.719 1.00 96.25 164 PHE A C 1
ATOM 1372 O O . PHE A 1 164 ? -7.575 -6.523 -8.631 1.00 96.25 164 PHE A O 1
ATOM 1379 N N . ILE A 1 165 ? -9.058 -4.980 -7.948 1.00 95.56 165 ILE A N 1
ATOM 1380 C CA . ILE A 1 165 ? -9.294 -4.434 -9.292 1.00 95.56 165 ILE A CA 1
ATOM 1381 C C . ILE A 1 165 ? -7.982 -3.950 -9.917 1.00 95.56 165 ILE A C 1
ATOM 1383 O O . ILE A 1 165 ? -7.723 -4.237 -11.085 1.00 95.56 165 ILE A O 1
ATOM 1387 N N . PHE A 1 166 ? -7.124 -3.256 -9.165 1.00 92.81 166 PHE A N 1
ATOM 1388 C CA . PHE A 1 166 ? -5.831 -2.806 -9.684 1.00 92.81 166 PHE A CA 1
ATOM 1389 C C . PHE A 1 166 ? -4.888 -3.951 -10.041 1.00 92.81 166 PHE A C 1
ATOM 1391 O O . PHE A 1 166 ? -4.198 -3.861 -11.060 1.00 92.81 166 PHE A O 1
ATOM 1398 N N . VAL A 1 167 ? -4.852 -5.011 -9.234 1.00 94.38 167 VAL A N 1
ATOM 1399 C CA . VAL A 1 167 ? -4.070 -6.221 -9.514 1.00 94.38 167 VAL A CA 1
ATOM 1400 C C . VAL A 1 167 ? -4.547 -6.847 -10.821 1.00 94.38 167 VAL A C 1
ATOM 1402 O O . VAL A 1 167 ? -3.737 -7.045 -11.727 1.00 94.38 167 VAL A O 1
ATOM 1405 N N . VAL A 1 168 ? -5.856 -7.082 -10.956 1.00 94.88 168 VAL A N 1
ATOM 1406 C CA . VAL A 1 168 ? -6.457 -7.682 -12.156 1.00 94.88 168 VAL A CA 1
ATOM 1407 C C . VAL A 1 168 ? -6.233 -6.799 -13.381 1.00 94.88 168 VAL A C 1
ATOM 1409 O O . VAL A 1 168 ? -5.779 -7.287 -14.414 1.00 94.88 168 VAL A O 1
ATOM 1412 N N . ALA A 1 169 ? -6.476 -5.492 -13.273 1.00 91.88 169 ALA A N 1
ATOM 1413 C CA . ALA A 1 169 ? -6.281 -4.556 -14.375 1.00 91.88 169 ALA A CA 1
ATOM 1414 C C . ALA A 1 169 ? -4.821 -4.540 -14.851 1.00 91.88 169 ALA A C 1
ATOM 1416 O O . ALA A 1 169 ? -4.564 -4.637 -16.052 1.00 91.88 169 ALA A O 1
ATOM 1417 N N . LYS A 1 170 ? -3.853 -4.471 -13.926 1.00 90.31 170 LYS A N 1
ATOM 1418 C CA . LYS A 1 170 ? -2.425 -4.541 -14.267 1.00 90.31 170 LYS A CA 1
ATOM 1419 C C . LYS A 1 170 ? -2.065 -5.883 -14.889 1.00 90.31 170 LYS A C 1
ATOM 1421 O O . LYS A 1 170 ? -1.356 -5.896 -15.889 1.00 90.31 170 LYS A O 1
ATOM 1426 N N . PHE A 1 171 ? -2.562 -6.983 -14.332 1.00 92.00 171 PHE A N 1
ATOM 1427 C CA . PHE A 1 171 ? -2.296 -8.324 -14.841 1.00 92.00 171 PHE A CA 1
ATOM 1428 C C . PHE A 1 171 ? -2.799 -8.488 -16.278 1.00 92.00 171 PHE A C 1
ATOM 1430 O O . PHE A 1 171 ? -2.032 -8.894 -17.146 1.00 92.00 171 PHE A O 1
ATOM 1437 N N . VAL A 1 172 ? -4.045 -8.098 -16.558 1.00 91.62 172 VAL A N 1
ATOM 1438 C CA . VAL A 1 172 ? -4.634 -8.178 -17.903 1.00 91.62 172 VAL A CA 1
ATOM 1439 C C . VAL A 1 172 ? -3.894 -7.270 -18.886 1.00 91.62 172 VAL A C 1
ATOM 1441 O O . VAL A 1 172 ? -3.562 -7.707 -19.985 1.00 91.62 172 VAL A O 1
ATOM 1444 N N . LEU A 1 173 ? -3.589 -6.025 -18.507 1.00 87.56 173 LEU A N 1
ATOM 1445 C CA . LEU A 1 173 ? -2.861 -5.100 -19.382 1.00 87.56 173 LEU A CA 1
ATOM 1446 C C . LEU A 1 173 ? -1.457 -5.613 -19.717 1.00 87.56 173 LEU A C 1
ATOM 1448 O O . LEU A 1 173 ? -1.055 -5.578 -20.878 1.00 87.56 173 LEU A O 1
ATOM 1452 N N . LEU A 1 174 ? -0.731 -6.124 -18.724 1.00 87.19 174 LEU A N 1
ATOM 1453 C CA . LEU A 1 174 ? 0.607 -6.673 -18.923 1.00 87.19 174 LEU A CA 1
ATOM 1454 C C . LEU A 1 174 ? 0.581 -7.988 -19.709 1.00 87.19 174 LEU A C 1
ATOM 1456 O O . LEU A 1 174 ? 1.418 -8.175 -20.582 1.00 87.19 174 LEU A O 1
ATOM 1460 N N . SER A 1 175 ? -0.399 -8.856 -19.465 1.00 86.12 175 SER A N 1
ATOM 1461 C CA . SER A 1 175 ? -0.543 -10.129 -20.179 1.00 86.12 175 SER A CA 1
ATOM 1462 C C . SER A 1 175 ? -0.937 -9.938 -21.650 1.00 86.12 175 SER A C 1
ATOM 1464 O O . SER A 1 175 ? -0.357 -10.561 -22.533 1.00 86.12 175 SER A O 1
ATOM 1466 N N . VAL A 1 176 ? -1.888 -9.039 -21.935 1.00 86.44 176 VAL A N 1
ATOM 1467 C CA . VAL A 1 176 ? -2.434 -8.855 -23.293 1.00 86.44 176 VAL A CA 1
ATOM 1468 C C . VAL A 1 176 ? -1.632 -7.848 -24.113 1.00 86.44 176 VAL A C 1
ATOM 1470 O O . VAL A 1 176 ? -1.353 -8.085 -25.284 1.00 86.44 176 VAL A O 1
ATOM 1473 N N . LYS A 1 177 ? -1.299 -6.690 -23.531 1.00 78.94 177 LYS A N 1
ATOM 1474 C CA . LYS A 1 177 ? -0.665 -5.581 -24.266 1.00 78.94 177 LYS A CA 1
ATOM 1475 C C . LYS A 1 177 ? 0.844 -5.530 -24.065 1.00 78.94 177 LYS A C 1
ATOM 1477 O O . LYS A 1 177 ? 1.533 -4.882 -24.847 1.00 78.94 177 LYS A O 1
ATOM 1482 N N . GLY A 1 178 ? 1.354 -6.159 -23.010 1.00 76.56 178 GLY A N 1
ATOM 1483 C CA . GLY A 1 178 ? 2.758 -6.066 -22.626 1.00 76.56 178 GLY A CA 1
ATOM 1484 C C . GLY A 1 178 ? 3.161 -4.714 -22.025 1.00 76.56 178 GLY A C 1
ATOM 1485 O O . GLY A 1 178 ? 4.344 -4.437 -21.834 1.00 76.56 178 GLY A O 1
ATOM 1486 N N . TYR A 1 179 ? 2.197 -3.833 -21.749 1.00 70.25 179 TYR A N 1
ATOM 1487 C CA . TYR A 1 179 ? 2.433 -2.553 -21.092 1.00 70.25 179 TYR A CA 1
ATOM 1488 C C . TYR A 1 179 ? 1.146 -1.996 -20.486 1.00 70.25 179 TYR A C 1
ATOM 1490 O O . TYR A 1 179 ? 0.035 -2.306 -20.919 1.00 70.25 179 TYR A O 1
ATOM 1498 N N . TYR A 1 180 ? 1.300 -1.124 -19.494 1.00 64.75 180 TYR A N 1
ATOM 1499 C CA . TYR A 1 180 ? 0.230 -0.253 -19.017 1.00 64.75 180 TYR A CA 1
ATOM 1500 C C . TYR A 1 180 ? 0.702 1.206 -19.088 1.00 64.75 180 TYR A C 1
ATOM 1502 O O . TYR A 1 180 ? 1.881 1.470 -18.837 1.00 64.75 180 TYR A O 1
ATOM 1510 N N . PRO A 1 181 ? -0.176 2.161 -19.447 1.00 61.56 181 PRO A N 1
ATOM 1511 C CA . PRO A 1 181 ? 0.197 3.570 -19.536 1.00 61.56 181 PRO A CA 1
ATOM 1512 C C . PRO A 1 181 ? 0.714 4.067 -18.181 1.00 61.56 181 PRO A C 1
ATOM 1514 O O . PRO A 1 181 ? 0.078 3.856 -17.145 1.00 61.56 181 PRO A O 1
ATOM 1517 N N . ARG A 1 182 ? 1.887 4.704 -18.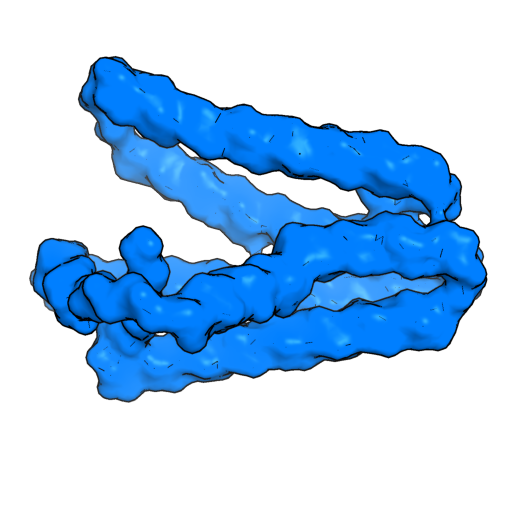186 1.00 58.06 182 ARG A N 1
ATOM 1518 C CA . ARG A 1 182 ? 2.552 5.212 -16.981 1.00 58.06 182 ARG A CA 1
ATOM 1519 C C . ARG A 1 182 ? 2.301 6.721 -16.886 1.00 58.06 182 ARG A C 1
ATOM 1521 O O . ARG A 1 182 ? 2.377 7.409 -17.901 1.00 58.06 182 ARG A O 1
ATOM 1528 N N . LYS A 1 183 ? 1.983 7.237 -15.689 1.00 49.28 183 LYS A N 1
ATOM 1529 C CA . LYS A 1 183 ? 2.057 8.690 -15.433 1.00 49.28 183 LYS A CA 1
ATOM 1530 C C . LYS A 1 183 ? 3.507 9.128 -15.687 1.00 49.28 183 LYS A C 1
ATOM 1532 O O . LYS A 1 183 ? 4.411 8.467 -15.170 1.00 49.28 183 LYS A O 1
ATOM 1537 N N . ASN A 1 184 ? 3.692 10.193 -16.467 1.00 38.94 184 ASN A N 1
ATOM 1538 C CA . ASN A 1 184 ? 4.894 11.027 -16.385 1.00 38.94 184 ASN A CA 1
ATOM 1539 C C . ASN A 1 184 ? 4.738 11.994 -15.214 1.00 38.94 184 ASN A C 1
ATOM 1541 O O . ASN A 1 184 ? 3.583 12.428 -14.987 1.00 38.94 184 ASN A O 1
#

Foldseek 3Di:
DLDLDLVVLVVVLVVVVVVVVVLVVVVVVCVVVVPDDPVVVVVSLVCQLQVLLVVLLSLLNSLCVLPVDCVSNVLSVLLSVLSNLLSVLVVVLVVVCVVVVHDPVVQVVVQDDDDDVDVVVVVVVVVCCCLDSSVLSVVSSVVSVVSDSVVVSVSSVSSSVSSVVSSVVSNCCCVPVVHDHDDD

Secondary structure (DSSP, 8-state):
-----HHHHHHHHHHHHHHHHHHHHHHHHHHHTT---HHHHHHHHHHHHHHHHHHHHHHHHHHHHHH--THHHHHHHHHHHHHHHHHHHHHHHHHHHHHTT--HHHHHHHHB------HHHHHHHHHHHHHSHHHHHHHHHHHTTT--HHHHHHHHHHHHHHHHHHHHHHHHHHHHHS--PBP-

Radius of gyration: 18.47 Å; chains: 1; bounding box: 45×32×46 Å